Protein AF-A0A2V6C306-F1 (afdb_monomer)

Radius of gyration: 18.15 Å; Cα contacts (8 Å, |Δi|>4): 347; chains: 1; bounding box: 48×37×45 Å

Mean predicted aligned error: 6.4 Å

pLDDT: mean 87.77, std 15.14, range [34.09, 98.56]

Foldseek 3Di:
DKWWFADPDDDDDPCDDLCVVQPVCVVSVVDPRTQDDDQPPPDPALVCVVVRFVDWPPRVQWGWDQDPPQHDDDRTDIGGDDDPDPDDDDTDTHHDDPPDGPGIDIDDDDDDDPPDDDQEDDADFDKDKDQDPDALAAPALVFPHMKIWGFGAPNHDPQDPPADPPHATWIFIRTNPAPGSGGWTADPVQFIPDADPPQGRGHVVVVPD

Solvent-accessible surface area (backbone atoms only — not comparable to full-atom values): 13017 Å² total; per-residue (Å²): 72,54,38,36,29,65,71,96,69,81,94,60,61,84,85,44,64,74,65,50,79,17,72,83,54,60,70,43,67,74,40,92,64,42,81,44,65,47,65,52,69,92,54,91,45,53,88,55,48,56,79,81,29,71,40,66,46,55,57,93,37,41,41,68,37,65,57,90,82,59,42,93,49,92,70,24,17,80,44,78,63,78,79,93,66,94,68,92,81,81,73,53,77,40,73,79,70,81,75,79,70,99,38,71,45,75,49,67,77,84,82,78,62,95,82,55,79,67,87,50,87,66,86,71,64,53,74,52,68,46,77,66,89,57,87,65,57,66,32,45,71,85,71,48,86,36,34,34,43,27,45,27,41,42,37,67,76,83,78,53,91,87,65,52,80,61,25,59,70,27,33,42,29,41,38,41,79,44,84,51,47,50,56,26,38,42,37,90,88,38,43,29,40,70,76,39,98,86,60,40,41,56,29,63,75,77,75,61,119

Sequence (209 aa):
MIIFLTSSATATSADSGIAARYPGDKNIASDPAVVFADDFESYTSPSQLTSKWTSAYQLSNLRIATEQGNYYAGDKGLEMTLSISTAEVANALNKTLAPTVDTAFIRAYTKFDPGYSVSTSNHNGLRLSAKYPGPGIKPPTDGTGFFLFLLQNNIQGSGRPGEVMPGYSHLYAYWPKQRSEFGDHWYCDGYVVPYDNTIGNNGEWLAYP

Secondary structure (DSSP, 8-state):
-B--B--SS----TTSSHHHHSGGGTTGGGSTTBS----STT-SSGGGGGGTSSEE--GGGEEEE-STTS-SSSS-EEEE---S-SS-----EE---SS--S-----B-----TT----SS---SEEEEES---TT-PPPTTS-S-EEEEEEE---TTSSTT--TT--EEEEEE-TT-SSSSPEEEETTSEEEEEETTTEEE-HHHH--

Structure (mmCIF, N/CA/C/O backbone):
data_AF-A0A2V6C306-F1
#
_entry.id   AF-A0A2V6C306-F1
#
loop_
_atom_site.group_PDB
_atom_site.id
_atom_site.type_symbol
_atom_site.label_atom_id
_atom_site.label_alt_id
_atom_site.label_comp_id
_atom_site.label_asym_id
_atom_site.label_entity_id
_atom_site.label_seq_id
_atom_site.pdbx_PDB_ins_code
_atom_site.Cartn_x
_atom_site.Cartn_y
_atom_site.Cartn_z
_atom_site.occupancy
_atom_site.B_iso_or_equiv
_atom_site.auth_seq_id
_atom_site.auth_comp_id
_atom_site.auth_asym_id
_atom_site.auth_atom_id
_atom_site.pdbx_PDB_model_num
ATOM 1 N N . MET A 1 1 ? -8.613 -1.923 7.834 1.00 39.50 1 MET A N 1
ATOM 2 C CA . MET A 1 1 ? -7.511 -2.076 8.805 1.00 39.50 1 MET A CA 1
ATOM 3 C C . MET A 1 1 ? -6.176 -2.121 8.087 1.00 39.50 1 MET A C 1
ATOM 5 O O . MET A 1 1 ? -6.153 -2.699 7.020 1.00 39.50 1 MET A O 1
ATOM 9 N N . ILE A 1 2 ? -5.115 -1.505 8.619 1.00 34.09 2 ILE A N 1
ATOM 10 C CA . ILE A 1 2 ? -3.727 -1.550 8.111 1.00 34.09 2 ILE A CA 1
ATOM 11 C C . ILE A 1 2 ? -2.836 -1.996 9.287 1.00 34.09 2 ILE A C 1
ATOM 13 O O . ILE A 1 2 ? -2.910 -1.375 10.344 1.00 34.09 2 ILE A O 1
ATOM 17 N N . ILE A 1 3 ? -2.046 -3.065 9.135 1.00 36.91 3 ILE A N 1
ATOM 18 C CA . ILE A 1 3 ? -1.110 -3.591 10.163 1.00 36.91 3 ILE A CA 1
ATOM 19 C C . ILE A 1 3 ? 0.339 -3.183 9.826 1.00 36.91 3 ILE A C 1
ATOM 21 O O . ILE A 1 3 ? 0.623 -2.911 8.672 1.00 36.91 3 ILE A O 1
ATOM 25 N N . PHE A 1 4 ? 1.258 -3.138 10.794 1.00 34.75 4 PHE A N 1
ATOM 26 C CA . PHE A 1 4 ? 2.716 -3.175 10.576 1.00 34.75 4 PHE A CA 1
ATOM 27 C C . PHE A 1 4 ? 3.324 -4.200 11.572 1.00 34.75 4 PHE A C 1
ATOM 29 O O . PHE A 1 4 ? 3.077 -4.076 12.769 1.00 34.75 4 PHE A O 1
ATOM 36 N N . LEU A 1 5 ? 4.053 -5.232 11.117 1.00 44.66 5 LEU A N 1
ATOM 37 C CA . LEU A 1 5 ? 4.691 -6.266 11.982 1.00 44.66 5 LEU A CA 1
ATOM 38 C C . LEU A 1 5 ? 6.233 -6.216 11.947 1.00 44.66 5 LEU A C 1
ATOM 40 O O . LEU A 1 5 ? 6.781 -6.036 10.877 1.00 44.66 5 LEU A O 1
ATOM 44 N N . THR A 1 6 ? 6.961 -6.487 13.029 1.00 36.62 6 THR A N 1
ATOM 45 C CA . THR A 1 6 ? 8.414 -6.795 12.972 1.00 36.62 6 THR A CA 1
ATOM 46 C C . THR A 1 6 ? 8.635 -8.314 12.932 1.00 36.62 6 THR A C 1
ATOM 48 O O . THR A 1 6 ? 7.823 -9.052 13.487 1.00 36.62 6 THR A O 1
ATOM 51 N N . SER A 1 7 ? 9.701 -8.829 12.293 1.00 54.16 7 SER A N 1
ATOM 52 C CA . SER A 1 7 ? 10.031 -10.265 12.387 1.00 54.16 7 SER A CA 1
ATOM 53 C C . SER A 1 7 ? 11.496 -10.550 12.666 1.00 54.16 7 SER A C 1
ATOM 55 O O . SER A 1 7 ? 12.379 -10.028 11.994 1.00 54.16 7 SER A O 1
ATOM 57 N N . SER A 1 8 ? 11.705 -11.552 13.509 1.00 49.41 8 SER A N 1
ATOM 58 C CA . SER A 1 8 ? 12.689 -12.606 13.288 1.00 49.41 8 SER A CA 1
ATOM 59 C C . SER A 1 8 ? 11.941 -13.920 13.004 1.00 49.41 8 SER A C 1
ATOM 61 O O . SER A 1 8 ? 11.857 -14.782 13.869 1.00 49.41 8 SER A O 1
ATOM 63 N N . ALA A 1 9 ? 11.323 -14.079 11.826 1.00 42.78 9 ALA A N 1
ATOM 64 C CA . ALA A 1 9 ? 10.748 -15.368 11.419 1.00 42.78 9 ALA A CA 1
ATOM 65 C C . ALA A 1 9 ? 10.480 -15.450 9.910 1.00 42.78 9 ALA A C 1
ATOM 67 O O . ALA A 1 9 ? 9.976 -14.513 9.295 1.00 42.78 9 ALA A O 1
ATOM 68 N N . THR A 1 10 ? 10.792 -16.616 9.351 1.00 40.62 10 THR A N 1
ATOM 69 C CA . THR A 1 10 ? 10.462 -17.072 7.999 1.00 40.62 10 THR A CA 1
ATOM 70 C C . THR A 1 10 ? 8.965 -16.949 7.703 1.00 40.62 10 THR A C 1
ATOM 72 O O . THR A 1 10 ? 8.123 -17.255 8.550 1.00 40.62 10 THR A O 1
ATOM 75 N N . ALA A 1 11 ? 8.634 -16.512 6.482 1.00 40.06 11 ALA A N 1
ATOM 76 C CA . ALA A 1 11 ? 7.263 -16.416 5.993 1.00 40.06 11 ALA A CA 1
ATOM 77 C C . ALA A 1 11 ? 6.602 -17.801 6.032 1.00 40.06 11 ALA A C 1
ATOM 79 O O . ALA A 1 11 ? 6.923 -18.691 5.247 1.00 40.06 11 ALA A O 1
ATOM 80 N N . THR A 1 12 ? 5.708 -17.989 6.993 1.00 40.12 12 THR A N 1
ATOM 81 C CA . THR A 1 12 ? 4.889 -19.189 7.141 1.00 40.12 12 THR A CA 1
ATOM 82 C C . THR A 1 12 ? 3.478 -18.869 6.631 1.00 40.12 12 THR A C 1
ATOM 84 O O . THR A 1 12 ? 3.086 -17.703 6.568 1.00 40.12 12 THR A O 1
ATOM 87 N N . SER A 1 13 ? 2.759 -19.890 6.155 1.00 43.53 13 SER A N 1
ATOM 88 C CA . SER A 1 13 ? 1.424 -19.810 5.535 1.00 43.53 13 SER A CA 1
ATOM 89 C C . SER A 1 13 ? 0.420 -18.957 6.325 1.00 43.53 13 SER A C 1
ATOM 91 O O . SER A 1 13 ? 0.601 -18.731 7.517 1.00 43.53 13 SER A O 1
ATOM 93 N N . ALA A 1 14 ? -0.689 -18.549 5.696 1.00 51.62 14 ALA A N 1
ATOM 94 C CA . ALA A 1 14 ? -1.758 -17.758 6.329 1.00 51.62 14 ALA A CA 1
ATOM 95 C C . ALA A 1 14 ? -2.302 -18.335 7.665 1.00 51.62 14 ALA A C 1
ATOM 97 O O . ALA A 1 14 ? -2.879 -17.585 8.450 1.00 51.62 14 ALA A O 1
ATOM 98 N N . ASP A 1 15 ? -2.057 -19.620 7.950 1.00 53.62 15 ASP A N 1
ATOM 99 C CA . ASP A 1 15 ? -2.398 -20.322 9.200 1.00 53.62 15 ASP A CA 1
ATOM 100 C C . ASP A 1 15 ? -1.350 -20.187 10.327 1.00 53.62 15 ASP A C 1
ATOM 102 O O . ASP A 1 15 ? -1.429 -20.848 11.362 1.00 53.62 15 ASP A O 1
ATOM 106 N N . SER A 1 16 ? -0.350 -19.328 10.153 1.00 63.69 16 SER A N 1
ATOM 107 C CA . SER A 1 16 ? 0.745 -19.120 11.104 1.00 63.69 16 SER A CA 1
ATOM 108 C C . SER A 1 16 ? 1.096 -17.636 11.223 1.00 63.69 16 SER A C 1
ATOM 110 O O . SER A 1 16 ? 0.930 -16.859 10.288 1.00 63.69 16 SER A O 1
ATOM 112 N N . GLY A 1 17 ? 1.549 -17.222 12.409 1.00 78.12 17 GLY A N 1
ATOM 113 C CA . GLY A 1 17 ? 1.831 -15.819 12.732 1.00 78.12 17 GLY A CA 1
ATOM 114 C C . GLY A 1 17 ? 0.699 -15.124 13.495 1.00 78.12 17 GLY A C 1
ATOM 115 O O . GLY A 1 17 ? -0.271 -15.749 13.921 1.00 78.12 17 GLY A O 1
ATOM 116 N N . ILE A 1 18 ? 0.843 -13.813 13.711 1.00 87.56 18 ILE A N 1
ATOM 117 C CA . ILE A 1 18 ? -0.058 -13.034 14.579 1.00 87.56 18 ILE A CA 1
ATOM 118 C C . ILE A 1 18 ? -1.501 -13.103 14.081 1.00 87.56 18 ILE A C 1
ATOM 120 O O . ILE A 1 18 ? -2.391 -13.423 14.857 1.00 87.56 18 ILE A O 1
ATOM 124 N N . ALA A 1 19 ? -1.724 -12.889 12.783 1.00 86.06 19 ALA A N 1
ATOM 125 C CA . ALA A 1 19 ? -3.053 -12.893 12.173 1.00 86.06 19 ALA A CA 1
ATOM 126 C C . ALA A 1 19 ? -3.861 -14.173 12.464 1.00 86.06 19 ALA A C 1
ATOM 128 O O . ALA A 1 19 ? -5.057 -14.089 12.732 1.00 86.06 19 ALA A O 1
ATOM 129 N N . ALA A 1 20 ? -3.214 -15.343 12.477 1.00 87.81 20 ALA A N 1
ATOM 130 C CA . ALA A 1 20 ? -3.877 -16.617 12.761 1.00 87.81 20 ALA A CA 1
ATOM 131 C C . ALA A 1 20 ? -4.416 -16.702 14.204 1.00 87.81 20 ALA A C 1
ATOM 133 O O . ALA A 1 20 ? -5.407 -17.384 14.457 1.00 87.81 20 ALA A O 1
ATOM 134 N N . ARG A 1 21 ? -3.808 -15.973 15.154 1.00 90.88 21 ARG A N 1
ATOM 135 C CA . ARG A 1 21 ? -4.265 -15.893 16.556 1.00 90.88 21 ARG A CA 1
ATOM 136 C C . ARG A 1 21 ? -5.447 -14.944 16.757 1.00 90.88 21 ARG A C 1
ATOM 138 O O . ARG A 1 21 ? -6.109 -15.026 17.789 1.00 90.88 21 ARG A O 1
ATOM 145 N N . TYR A 1 22 ? -5.722 -14.071 15.787 1.00 92.38 22 TYR A N 1
ATOM 146 C CA . TYR A 1 22 ? -6.791 -13.072 15.849 1.00 92.38 22 TYR A CA 1
ATOM 147 C C . TYR A 1 22 ? -7.683 -13.161 14.600 1.00 92.38 22 TYR A C 1
ATOM 149 O O . TYR A 1 22 ? -7.570 -12.332 13.696 1.00 92.38 22 TYR A O 1
ATOM 157 N N . PRO A 1 23 ? -8.592 -14.152 14.511 1.00 88.62 23 PRO A N 1
ATOM 158 C CA . PRO A 1 23 ? -9.558 -14.233 13.419 1.00 88.62 23 PRO A CA 1
ATOM 159 C C . PRO A 1 23 ? -10.385 -12.947 13.293 1.00 88.62 23 PRO A C 1
ATOM 161 O O . PRO A 1 23 ? -10.912 -12.433 14.282 1.00 88.62 23 PRO A O 1
ATOM 164 N N . GLY A 1 24 ? -10.470 -12.406 12.073 1.00 87.56 24 GLY A N 1
ATOM 165 C CA . GLY A 1 24 ? -11.095 -11.099 11.822 1.00 87.56 24 GLY A CA 1
ATOM 166 C C . GLY A 1 24 ? -10.381 -9.929 12.509 1.00 87.56 24 GLY A C 1
ATOM 167 O O . GLY A 1 24 ? -10.971 -8.868 12.666 1.00 87.56 24 GLY A O 1
ATOM 168 N N . ASP A 1 25 ? -9.142 -10.145 12.960 1.00 91.62 25 ASP A N 1
ATOM 169 C CA . ASP A 1 25 ? -8.277 -9.188 13.650 1.00 91.62 25 ASP A CA 1
ATOM 170 C C . ASP A 1 25 ? -8.865 -8.624 14.957 1.00 91.62 25 ASP A C 1
ATOM 172 O O . ASP A 1 25 ? -8.410 -7.614 15.500 1.00 91.62 25 ASP A O 1
ATOM 176 N N . LYS A 1 26 ? -9.851 -9.325 15.527 1.00 91.31 26 LYS A N 1
ATOM 177 C CA . LYS A 1 26 ? -10.475 -8.963 16.799 1.00 91.31 26 LYS A CA 1
ATOM 178 C C . LYS A 1 26 ? -9.428 -8.918 17.909 1.00 91.31 26 LYS A C 1
ATOM 180 O O . LYS A 1 26 ? 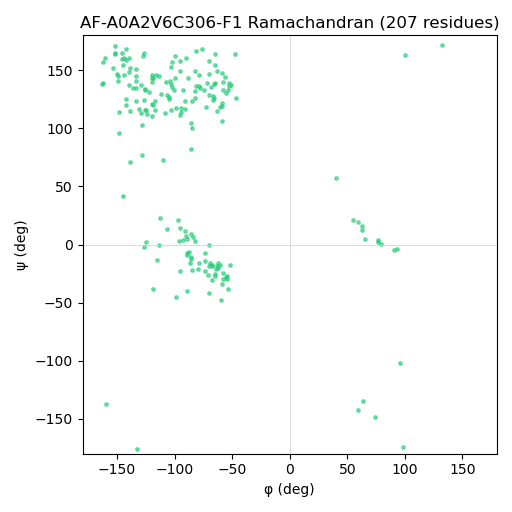-8.803 -9.929 18.200 1.00 91.31 26 LYS A O 1
ATOM 185 N N . ASN A 1 27 ? -9.286 -7.769 18.571 1.00 92.81 27 ASN A N 1
ATOM 186 C CA . ASN A 1 27 ? -8.306 -7.507 19.636 1.00 92.81 27 ASN A CA 1
ATOM 187 C C . ASN A 1 27 ? -6.827 -7.594 19.210 1.00 92.81 27 ASN A C 1
ATOM 189 O O . ASN A 1 27 ? -5.961 -7.569 20.086 1.00 92.81 27 ASN A O 1
ATOM 193 N N . ILE A 1 28 ? -6.510 -7.634 17.909 1.00 94.69 28 ILE A N 1
ATOM 194 C CA . ILE A 1 28 ? -5.118 -7.735 17.432 1.00 94.69 28 ILE A CA 1
ATOM 195 C C . ILE A 1 28 ? -4.239 -6.585 17.946 1.00 94.69 28 ILE A C 1
ATOM 197 O O . ILE A 1 28 ? -3.058 -6.776 18.197 1.00 94.69 28 ILE A O 1
ATOM 201 N N . ALA A 1 29 ? -4.828 -5.407 18.184 1.00 94.94 29 ALA A N 1
ATOM 202 C CA . ALA A 1 29 ? -4.139 -4.226 18.708 1.00 94.94 29 ALA A CA 1
ATOM 203 C C . ALA A 1 29 ? -3.511 -4.431 20.101 1.00 94.94 29 ALA A C 1
ATOM 205 O O . ALA A 1 29 ? -2.673 -3.636 20.513 1.00 94.94 29 ALA A O 1
ATOM 206 N N . SER A 1 30 ? -3.941 -5.462 20.837 1.00 95.06 30 SER A N 1
ATOM 207 C CA . SER A 1 30 ? -3.384 -5.828 22.144 1.00 95.06 30 SER A CA 1
ATOM 208 C C . SER A 1 30 ? -2.159 -6.742 22.057 1.00 95.06 30 SER A C 1
ATOM 210 O O . SER A 1 30 ? -1.498 -6.961 23.071 1.00 95.06 30 SER A O 1
ATOM 212 N N . ASP A 1 31 ? -1.852 -7.284 20.875 1.00 96.12 31 ASP A N 1
ATOM 213 C CA . ASP A 1 31 ? -0.668 -8.114 20.687 1.00 96.12 31 ASP A CA 1
ATOM 214 C C . ASP A 1 31 ? 0.603 -7.250 20.773 1.00 96.12 31 ASP A C 1
ATOM 216 O O . ASP A 1 31 ? 0.705 -6.243 20.068 1.00 96.12 31 ASP A O 1
ATOM 220 N N . PRO A 1 32 ? 1.601 -7.625 21.592 1.00 93.75 32 PRO A N 1
ATOM 221 C CA . PRO A 1 32 ? 2.811 -6.824 21.776 1.00 93.75 32 PRO A CA 1
ATOM 222 C C . PRO A 1 32 ? 3.659 -6.649 20.506 1.00 93.75 32 PRO A C 1
ATOM 224 O O . PRO A 1 32 ? 4.494 -5.749 20.464 1.00 93.75 32 PRO A O 1
ATOM 227 N N . ALA A 1 33 ? 3.481 -7.485 19.480 1.00 92.69 33 ALA A N 1
ATOM 228 C CA . ALA A 1 33 ? 4.186 -7.355 18.206 1.00 92.69 33 ALA A CA 1
ATOM 229 C C . ALA A 1 33 ? 3.409 -6.535 17.153 1.00 92.69 33 ALA A C 1
ATOM 231 O O . ALA A 1 33 ? 3.879 -6.368 16.025 1.00 92.69 33 ALA A O 1
ATOM 232 N N . VAL A 1 34 ? 2.247 -5.981 17.513 1.00 94.75 34 VAL A N 1
ATOM 233 C CA . VAL A 1 34 ? 1.470 -5.069 16.666 1.00 94.75 34 VAL A CA 1
ATOM 234 C C . VAL A 1 34 ? 1.813 -3.630 17.027 1.00 94.75 34 VAL A C 1
ATOM 236 O O . VAL A 1 34 ? 1.460 -3.128 18.088 1.00 94.75 34 VAL A O 1
ATOM 239 N N . VAL A 1 35 ? 2.490 -2.935 16.112 1.00 94.94 35 VAL A N 1
ATOM 240 C CA . VAL A 1 35 ? 2.913 -1.535 16.330 1.00 94.94 35 VAL A CA 1
ATOM 241 C C . VAL A 1 35 ? 1.835 -0.517 15.944 1.00 94.94 35 VAL A C 1
ATOM 243 O O . VAL A 1 35 ? 1.911 0.653 16.316 1.00 94.94 35 VAL A O 1
ATOM 246 N N . PHE A 1 36 ? 0.831 -0.950 15.179 1.00 96.19 36 PHE A N 1
ATOM 247 C CA . PHE A 1 36 ? -0.322 -0.148 14.788 1.00 96.19 36 PHE A CA 1
ATOM 248 C C . PHE A 1 36 ? -1.45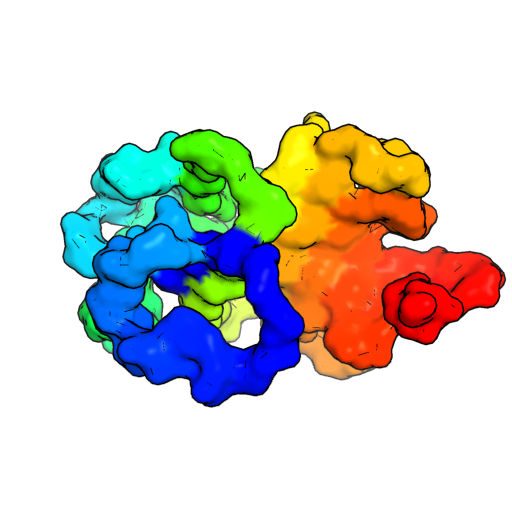8 -1.046 14.285 1.00 96.19 36 PHE A C 1
ATOM 250 O O . PHE A 1 36 ? -1.220 -1.973 13.510 1.00 96.19 36 PHE A O 1
ATOM 257 N N . ALA A 1 37 ? -2.689 -0.733 14.690 1.00 96.44 37 ALA A N 1
ATOM 258 C CA . ALA A 1 37 ? -3.906 -1.328 14.158 1.00 96.44 37 ALA A CA 1
ATOM 259 C C . ALA A 1 37 ? -5.054 -0.315 14.221 1.00 96.44 37 ALA A C 1
ATOM 261 O O . ALA A 1 37 ? -5.159 0.474 15.166 1.00 96.44 37 ALA A O 1
ATOM 262 N N . ASP A 1 38 ? -5.928 -0.360 13.219 1.00 97.38 38 ASP A N 1
ATOM 263 C CA . ASP A 1 38 ? -7.131 0.461 13.187 1.00 97.38 38 ASP A CA 1
ATOM 264 C C . ASP A 1 38 ? -8.277 -0.252 12.467 1.00 97.38 38 ASP A C 1
ATOM 266 O O . ASP A 1 38 ? -8.207 -0.521 11.266 1.00 97.38 38 ASP A O 1
ATOM 270 N N . ASP A 1 39 ? -9.317 -0.581 13.221 1.00 96.19 39 ASP A N 1
ATOM 271 C CA . ASP A 1 39 ? -10.571 -1.171 12.752 1.00 96.19 39 ASP A CA 1
ATOM 272 C C . ASP A 1 39 ? -11.596 -0.106 12.328 1.00 96.19 39 ASP A C 1
ATOM 274 O O . ASP A 1 39 ? -12.618 -0.447 11.751 1.00 96.19 39 ASP A O 1
ATOM 278 N N . PHE A 1 40 ? -11.295 1.179 12.555 1.00 97.62 40 PHE A N 1
ATOM 279 C CA . PHE A 1 40 ? -12.165 2.335 12.322 1.00 97.62 40 PHE A CA 1
ATOM 280 C C . PHE A 1 40 ? -13.427 2.407 13.201 1.00 97.62 40 PHE A C 1
ATOM 282 O O . PHE A 1 40 ? -14.207 3.356 13.080 1.00 97.62 40 PHE A O 1
ATOM 289 N N . GLU A 1 41 ? -13.599 1.489 14.154 1.00 97.31 41 GLU A N 1
ATOM 290 C CA . GLU A 1 41 ? -14.813 1.379 14.973 1.00 97.31 41 GLU A CA 1
ATOM 291 C C . GLU A 1 41 ? -15.000 2.570 15.921 1.00 97.31 41 GLU A C 1
ATOM 293 O O . GLU A 1 41 ? -16.121 3.001 16.208 1.00 97.31 41 GLU A O 1
ATOM 298 N N . SER A 1 42 ? -13.894 3.173 16.364 1.00 96.81 42 SER A N 1
ATOM 299 C CA . SER A 1 42 ? -13.903 4.312 17.288 1.00 96.81 42 SER A CA 1
ATOM 300 C C . SER A 1 42 ? -14.344 5.637 16.658 1.00 96.81 42 SER A C 1
ATOM 302 O O . SER A 1 42 ? -14.489 6.623 17.380 1.00 96.81 42 SER A O 1
ATOM 304 N N . TYR A 1 43 ? -14.531 5.695 15.337 1.00 98.25 43 TYR A N 1
ATOM 305 C CA . TYR A 1 43 ? -14.813 6.945 14.634 1.00 98.25 43 TYR A CA 1
ATOM 306 C C . TYR A 1 43 ? -16.295 7.131 14.323 1.00 98.25 43 TYR A C 1
ATOM 308 O O . TYR A 1 43 ? -17.021 6.196 13.985 1.00 98.25 43 TYR A O 1
ATOM 316 N N . THR A 1 44 ? -16.738 8.379 14.409 1.00 97.44 44 THR A N 1
ATOM 317 C CA . THR A 1 44 ? -18.022 8.869 13.896 1.00 97.44 44 THR A CA 1
ATOM 318 C C . THR A 1 44 ? -17.836 9.886 12.770 1.00 97.44 44 THR A C 1
ATOM 320 O O . THR A 1 44 ? -18.791 10.193 12.065 1.00 97.44 44 THR A O 1
ATOM 323 N N . SER A 1 45 ? -16.616 10.402 12.574 1.00 97.81 45 SER A N 1
ATOM 324 C CA . SER A 1 45 ? -16.267 11.362 11.521 1.00 97.81 45 SER A CA 1
ATOM 325 C C . SER A 1 45 ? -14.800 11.205 11.088 1.00 97.81 45 SER A C 1
ATOM 327 O O . SER A 1 45 ? -13.947 10.958 11.946 1.00 97.81 45 SER A O 1
ATOM 329 N N . PRO A 1 46 ? -14.458 11.436 9.803 1.00 98.06 46 PRO A N 1
ATOM 330 C CA . PRO A 1 46 ? -13.071 11.468 9.326 1.00 98.06 46 PRO A CA 1
ATOM 331 C C . PRO A 1 46 ? -12.157 12.443 10.072 1.00 98.06 46 PRO A C 1
ATOM 333 O O . PRO A 1 46 ? -10.955 12.208 10.171 1.00 98.06 46 PRO A O 1
ATOM 336 N N . SER A 1 47 ? -12.701 13.521 10.644 1.00 98.00 47 SER A N 1
ATOM 337 C CA . SER A 1 47 ? -11.909 14.487 11.420 1.00 98.00 47 SER A CA 1
ATOM 338 C C . SER A 1 47 ? -11.254 13.884 12.670 1.00 98.00 47 SER A C 1
ATOM 340 O O . SER A 1 47 ? -10.336 14.482 13.222 1.00 98.00 47 SER A O 1
ATOM 342 N N . GLN A 1 48 ? -11.694 12.702 13.112 1.00 98.56 48 GLN A N 1
ATOM 343 C CA . GLN A 1 48 ? -11.140 11.991 14.266 1.00 98.56 48 GLN A CA 1
ATOM 344 C C . GLN A 1 48 ? -9.984 11.047 13.903 1.00 98.56 48 GLN A C 1
ATOM 346 O O . GLN A 1 48 ? -9.326 10.527 14.806 1.00 98.56 48 GLN A O 1
ATOM 351 N N . LEU A 1 49 ? -9.710 10.813 12.613 1.00 98.50 49 LEU A N 1
ATOM 352 C CA . LEU A 1 49 ? -8.697 9.848 12.161 1.00 98.50 49 LEU A CA 1
ATOM 353 C C . LEU A 1 49 ? -7.298 10.176 12.700 1.00 98.50 49 LEU A C 1
ATOM 355 O O . LEU A 1 49 ? -6.541 9.274 13.062 1.00 98.50 49 LEU A O 1
ATOM 359 N N . THR A 1 50 ? -6.977 11.461 12.856 1.00 98.19 50 THR A N 1
ATOM 360 C CA . THR A 1 50 ? -5.688 11.931 13.393 1.00 98.19 50 THR A CA 1
ATOM 361 C C . THR A 1 50 ? -5.485 11.652 14.887 1.00 98.19 50 THR A C 1
ATOM 363 O O . THR A 1 50 ? -4.424 11.944 15.429 1.00 98.19 50 THR A O 1
ATOM 366 N N . SER A 1 51 ? -6.459 11.037 15.566 1.00 97.44 51 SER A N 1
ATOM 367 C CA . SER A 1 51 ? -6.253 10.475 16.910 1.00 97.44 51 SER A CA 1
ATOM 368 C C . SER A 1 51 ? -5.370 9.219 16.911 1.00 97.44 51 SER A C 1
ATOM 370 O O . SER A 1 51 ? -4.713 8.946 17.913 1.00 97.44 51 SER A O 1
ATOM 372 N N . LYS A 1 52 ? -5.328 8.459 15.804 1.00 97.12 52 LYS A N 1
ATOM 373 C CA . LYS A 1 52 ? -4.443 7.287 15.638 1.00 97.12 52 LYS A CA 1
ATOM 374 C C . LYS A 1 52 ? -3.464 7.452 14.477 1.00 97.12 52 LYS A C 1
ATOM 376 O O . LYS A 1 52 ? -2.313 7.012 14.580 1.00 97.12 52 LYS A O 1
ATOM 381 N N . TRP A 1 53 ? -3.905 8.059 13.379 1.00 98.50 53 TRP A N 1
ATOM 382 C CA . TRP A 1 53 ? -3.095 8.325 12.192 1.00 98.50 53 TRP A CA 1
ATOM 383 C C . TRP A 1 53 ? -2.266 9.595 12.366 1.00 98.50 53 TRP A C 1
ATOM 385 O O . TRP A 1 53 ? -2.685 10.529 13.039 1.00 98.50 53 TRP A O 1
ATOM 395 N N . THR A 1 54 ? -1.090 9.647 11.745 1.00 98.25 54 THR A N 1
ATOM 396 C CA . THR A 1 54 ? -0.257 10.859 11.755 1.00 98.25 54 THR A CA 1
ATOM 397 C C . THR A 1 54 ? -0.897 11.959 10.913 1.00 98.25 54 THR A C 1
ATOM 399 O O . THR A 1 54 ? -0.931 13.110 11.337 1.00 98.25 54 THR A O 1
ATOM 402 N N . SER A 1 55 ? -1.447 11.592 9.753 1.00 98.00 55 SER A N 1
ATOM 403 C CA . SER A 1 55 ? -2.141 12.517 8.856 1.00 98.00 55 SER A CA 1
ATOM 404 C C . SER A 1 55 ? -3.333 11.840 8.186 1.00 98.00 55 SER A C 1
ATOM 406 O O . SER A 1 55 ? -3.263 10.664 7.822 1.00 98.00 55 SER A O 1
ATOM 408 N N . ALA A 1 56 ? -4.389 12.618 7.960 1.00 97.88 56 ALA A N 1
ATOM 409 C CA . ALA A 1 56 ? -5.516 12.270 7.103 1.00 97.88 56 ALA A CA 1
ATOM 410 C C . ALA A 1 56 ? -5.677 13.375 6.054 1.00 97.88 56 ALA A C 1
ATOM 412 O O . ALA A 1 56 ? -5.905 14.535 6.403 1.00 97.88 56 ALA A O 1
ATOM 413 N N . TYR A 1 57 ? -5.482 13.034 4.782 1.00 96.31 57 TYR A N 1
ATOM 414 C CA . TYR A 1 57 ? -5.548 13.996 3.683 1.00 96.31 57 TYR A CA 1
ATOM 415 C C . TYR A 1 57 ? -6.974 14.091 3.131 1.00 96.31 57 TYR A C 1
ATOM 417 O O . TYR A 1 57 ? -7.791 13.216 3.386 1.00 96.31 57 TYR A O 1
ATOM 425 N N . GLN A 1 58 ? -7.275 15.187 2.421 1.00 95.50 58 GLN A N 1
ATOM 426 C CA . GLN A 1 58 ? -8.550 15.416 1.724 1.00 95.50 58 GLN A CA 1
ATOM 427 C C . GLN A 1 58 ? -9.784 14.946 2.519 1.00 95.50 58 GLN A C 1
ATOM 429 O O . GLN A 1 58 ? -10.546 14.110 2.044 1.00 95.50 58 GLN A O 1
ATOM 434 N N . LEU A 1 59 ? -9.985 15.460 3.742 1.00 96.31 59 LEU A N 1
ATOM 435 C CA . LEU A 1 59 ? -11.053 14.991 4.644 1.00 96.31 59 LEU A CA 1
ATOM 436 C C . LEU A 1 59 ? -12.455 15.020 4.011 1.00 96.31 59 LEU A C 1
ATOM 438 O O . LEU A 1 59 ? -13.285 14.187 4.357 1.00 96.31 59 LEU A O 1
ATOM 442 N N . SER A 1 60 ? -12.712 15.942 3.076 1.00 95.62 60 SER A N 1
ATOM 443 C CA . SER A 1 60 ? -13.965 16.015 2.306 1.00 95.62 60 SER A CA 1
ATOM 444 C C . SER A 1 60 ? -14.227 14.785 1.433 1.00 95.62 60 SER A C 1
ATOM 446 O O . SER A 1 60 ? -15.360 14.547 1.032 1.00 95.62 60 SER A O 1
ATOM 448 N N . ASN A 1 61 ? -13.178 14.024 1.135 1.00 96.25 61 ASN A N 1
ATOM 449 C CA . ASN A 1 61 ? -13.183 12.838 0.291 1.00 96.25 61 ASN A CA 1
ATOM 450 C C . ASN A 1 61 ? -13.045 11.553 1.125 1.00 96.25 61 ASN A C 1
ATOM 452 O O . ASN A 1 61 ? -12.727 10.494 0.584 1.00 96.25 61 ASN A O 1
ATOM 456 N N . LEU A 1 62 ? -13.220 11.654 2.444 1.00 97.62 62 LEU A N 1
ATOM 457 C CA . LEU A 1 62 ? -13.244 10.530 3.368 1.00 97.62 62 LEU A CA 1
ATOM 458 C C . LEU A 1 62 ? -14.627 10.434 4.002 1.00 97.62 62 LEU A C 1
ATOM 460 O O . LEU A 1 62 ? -15.248 11.448 4.318 1.00 97.62 62 LEU A O 1
ATOM 464 N N . ARG A 1 63 ? -15.078 9.212 4.276 1.00 98.06 63 ARG A N 1
ATOM 465 C CA . ARG A 1 63 ? -16.194 8.971 5.197 1.00 98.06 63 ARG A CA 1
ATOM 466 C C . ARG A 1 63 ? -15.981 7.689 5.989 1.00 98.06 63 ARG A C 1
ATOM 468 O O . ARG A 1 63 ? -15.290 6.776 5.541 1.00 98.06 63 ARG A O 1
ATOM 475 N N . ILE A 1 64 ? -16.597 7.630 7.165 1.00 98.56 64 ILE A N 1
ATOM 476 C CA . ILE A 1 64 ? -16.728 6.386 7.923 1.00 98.56 64 ILE A CA 1
ATOM 477 C C . ILE A 1 64 ? -17.974 5.680 7.388 1.00 98.56 64 ILE A C 1
ATOM 479 O O . ILE A 1 64 ? -19.091 6.134 7.627 1.00 98.56 64 ILE A O 1
ATOM 483 N N . ALA A 1 65 ? -17.771 4.634 6.594 1.00 98.25 65 ALA A N 1
ATOM 484 C CA . ALA A 1 65 ? -18.841 3.836 6.015 1.00 98.25 65 ALA A CA 1
ATOM 485 C C . ALA A 1 65 ? -19.404 2.878 7.067 1.00 98.25 65 ALA A C 1
ATOM 487 O O . ALA A 1 65 ? -18.640 2.229 7.779 1.00 98.25 65 ALA A O 1
ATOM 488 N N . THR A 1 66 ? -20.731 2.786 7.143 1.00 98.06 66 THR A N 1
ATOM 489 C CA . THR A 1 66 ? -21.456 1.896 8.070 1.00 98.06 66 THR A CA 1
ATOM 490 C C . THR A 1 66 ? -22.429 0.973 7.337 1.00 98.06 66 THR A C 1
ATOM 492 O O . THR A 1 66 ? -23.182 0.232 7.962 1.00 98.06 66 THR A O 1
ATOM 495 N N . GLU A 1 67 ? -22.471 1.034 6.004 1.00 97.38 67 GLU A N 1
ATOM 496 C CA . GLU A 1 67 ? -23.340 0.183 5.200 1.00 97.38 67 GLU A CA 1
ATOM 497 C C . GLU A 1 67 ? -22.738 -1.216 5.047 1.00 97.38 67 GLU A C 1
ATOM 499 O O . GLU A 1 67 ? -21.546 -1.376 4.761 1.00 97.38 67 GLU A O 1
ATOM 504 N N . GLN A 1 68 ? -23.580 -2.241 5.198 1.00 94.88 68 GLN A N 1
ATOM 505 C CA . GLN A 1 68 ? -23.169 -3.633 5.044 1.00 94.88 68 GLN A CA 1
ATOM 506 C C . GLN A 1 68 ? -22.473 -3.856 3.693 1.00 94.88 68 GLN A C 1
ATOM 508 O O . GLN A 1 68 ? -22.957 -3.441 2.641 1.00 94.88 68 GLN A O 1
ATOM 513 N N . GLY A 1 69 ? -21.333 -4.547 3.725 1.00 93.81 69 GLY A N 1
ATOM 514 C CA . GLY A 1 69 ? -20.529 -4.838 2.537 1.00 93.81 69 GLY A CA 1
ATOM 515 C C . GLY A 1 69 ? -19.460 -3.789 2.215 1.00 93.81 69 GLY A C 1
ATOM 516 O O . GLY A 1 69 ? -18.661 -4.038 1.308 1.00 93.81 69 GLY A O 1
ATOM 517 N N . ASN A 1 70 ? -19.400 -2.674 2.952 1.00 95.81 70 ASN A N 1
ATOM 518 C CA . ASN A 1 70 ? -18.313 -1.684 2.876 1.00 95.81 70 ASN A CA 1
ATOM 519 C C . ASN A 1 70 ? -17.230 -1.880 3.951 1.00 95.81 70 ASN A C 1
ATOM 521 O O . ASN A 1 70 ? -16.266 -1.121 4.024 1.00 95.81 70 ASN A O 1
ATOM 525 N N . TYR A 1 71 ? -17.360 -2.930 4.758 1.00 95.06 71 TYR A N 1
ATOM 526 C CA . TYR A 1 71 ? -16.399 -3.346 5.771 1.00 95.06 71 TYR A CA 1
ATOM 527 C C . TYR A 1 71 ? -16.258 -4.873 5.761 1.00 95.06 71 TYR A C 1
ATOM 529 O O . TYR A 1 71 ? -17.172 -5.592 5.356 1.00 95.06 71 TYR A O 1
ATOM 537 N N . TYR A 1 72 ? -15.081 -5.365 6.156 1.00 92.69 72 TYR A N 1
ATOM 538 C CA . TYR A 1 72 ? -14.769 -6.801 6.189 1.00 92.69 72 TYR A CA 1
ATOM 539 C C . TYR A 1 72 ? -15.144 -7.454 7.528 1.00 92.69 72 TYR A C 1
ATOM 541 O O . TYR A 1 72 ? -15.648 -8.573 7.559 1.00 92.69 72 TYR A O 1
ATOM 549 N N . ALA A 1 73 ? -14.889 -6.752 8.630 1.00 91.44 73 ALA A N 1
ATOM 550 C CA . ALA A 1 73 ? -15.183 -7.163 9.998 1.00 91.44 73 ALA A CA 1
ATOM 551 C C . ALA A 1 73 ? -15.611 -5.927 10.801 1.00 91.44 73 ALA A C 1
ATOM 553 O O . ALA A 1 73 ? -15.299 -4.812 10.386 1.00 91.44 73 ALA A O 1
ATOM 554 N N . GLY A 1 74 ? -16.296 -6.136 11.928 1.00 93.44 74 GLY A N 1
ATOM 555 C CA . GLY A 1 74 ? -16.903 -5.041 12.688 1.00 93.44 74 GLY A CA 1
ATOM 556 C C . GLY A 1 74 ? -18.158 -4.503 12.002 1.00 93.44 74 GLY A C 1
ATOM 557 O O . GLY A 1 74 ? -18.852 -5.268 11.334 1.00 93.44 74 GLY A O 1
ATOM 558 N N . ASP A 1 75 ? -18.415 -3.208 12.170 1.00 96.44 75 ASP A N 1
ATOM 559 C CA . ASP A 1 75 ? -19.566 -2.479 11.627 1.00 96.44 75 ASP A CA 1
ATOM 560 C C . ASP A 1 75 ? -19.151 -1.224 10.834 1.00 96.44 75 ASP A C 1
ATOM 562 O O . ASP A 1 75 ? -20.011 -0.513 10.301 1.00 96.44 75 ASP A O 1
ATOM 566 N N . LYS A 1 76 ? -17.845 -0.918 10.758 1.00 97.94 76 LYS A N 1
ATOM 567 C CA . LYS A 1 76 ? -17.328 0.286 10.099 1.00 97.94 76 LYS A CA 1
ATOM 568 C C . LYS A 1 76 ? -16.153 0.019 9.169 1.00 97.94 76 LYS A C 1
ATOM 570 O O . LYS A 1 76 ? -15.333 -0.875 9.353 1.00 97.94 76 LYS A O 1
ATOM 575 N N . GLY A 1 77 ? -16.048 0.868 8.154 1.00 97.62 77 GLY A N 1
ATOM 576 C CA . GLY A 1 77 ? -14.914 0.932 7.243 1.00 97.62 77 GLY A CA 1
ATOM 577 C C . GLY A 1 77 ? -14.552 2.376 6.922 1.00 97.62 77 GLY A C 1
ATOM 578 O O . GLY A 1 77 ? -15.359 3.290 7.087 1.00 97.62 77 GLY A O 1
ATOM 579 N N . LEU A 1 78 ? -13.330 2.594 6.448 1.00 98.00 78 LEU A N 1
ATOM 580 C CA . LEU A 1 78 ? -12.961 3.863 5.836 1.00 98.00 78 LEU A CA 1
ATOM 581 C C . LEU A 1 78 ? -13.219 3.782 4.337 1.00 98.00 78 LEU A C 1
ATOM 583 O O . LEU A 1 78 ? -12.635 2.939 3.657 1.00 98.00 78 LEU A O 1
ATOM 587 N N . GLU A 1 79 ? -14.030 4.697 3.826 1.00 97.62 79 GLU A N 1
ATOM 588 C CA . GLU A 1 79 ? -14.192 4.898 2.392 1.00 97.62 79 GLU A CA 1
ATOM 589 C C . GLU A 1 79 ? -13.397 6.130 1.953 1.00 97.62 79 GLU A C 1
ATOM 591 O O . GLU A 1 79 ? -13.414 7.172 2.618 1.00 97.62 79 GLU A O 1
ATOM 596 N N . MET A 1 80 ? -12.688 5.990 0.832 1.00 96.69 80 MET A N 1
ATOM 597 C CA . MET A 1 80 ? -11.971 7.072 0.167 1.00 96.69 80 MET A CA 1
ATOM 598 C C . MET A 1 80 ? -12.575 7.290 -1.216 1.00 96.69 80 MET A C 1
ATOM 600 O O . MET A 1 80 ? -12.588 6.372 -2.035 1.00 96.69 80 MET A O 1
ATOM 604 N N . THR A 1 81 ? -13.012 8.514 -1.492 1.00 93.69 81 THR A N 1
ATOM 605 C CA . THR A 1 81 ? -13.601 8.883 -2.781 1.00 93.69 81 THR A CA 1
ATOM 606 C C . THR A 1 81 ? -12.600 9.669 -3.614 1.00 93.69 81 THR A C 1
ATOM 608 O O . THR A 1 81 ? -11.910 10.562 -3.123 1.00 93.69 81 THR A O 1
ATOM 611 N N . LEU A 1 82 ? -12.545 9.367 -4.906 1.00 88.44 82 LEU A N 1
ATOM 612 C CA . LEU A 1 82 ? -11.880 10.200 -5.899 1.00 88.44 82 LEU A CA 1
ATOM 613 C C . LEU A 1 82 ? -12.935 10.640 -6.908 1.00 88.44 82 LEU A C 1
ATOM 615 O O . LEU A 1 82 ? -13.590 9.806 -7.529 1.00 88.44 82 LEU A O 1
ATOM 619 N N . SER A 1 83 ? -13.129 11.950 -7.043 1.00 88.19 83 SER A N 1
ATOM 620 C CA . SER A 1 83 ? -14.058 12.493 -8.032 1.00 88.19 83 SER A CA 1
ATOM 621 C C . SER A 1 83 ? -13.566 12.186 -9.443 1.00 88.19 83 SER A C 1
ATOM 623 O O . SER A 1 83 ? -12.382 12.351 -9.736 1.00 88.19 83 SER A O 1
ATOM 625 N N . ILE A 1 84 ? -14.484 11.810 -10.334 1.00 89.06 84 ILE A N 1
ATOM 626 C CA . ILE A 1 84 ? -14.184 11.672 -11.762 1.00 89.06 84 ILE A CA 1
ATOM 627 C C . ILE A 1 84 ? -13.791 13.051 -12.296 1.00 89.06 84 ILE A C 1
ATOM 629 O O . ILE A 1 84 ? -14.591 13.987 -12.282 1.00 89.06 84 ILE A O 1
ATOM 633 N N . SER A 1 85 ? -12.539 13.185 -12.722 1.00 88.12 85 SER A N 1
ATOM 634 C CA . SER A 1 85 ? -11.950 14.449 -13.152 1.00 88.12 85 SER A CA 1
ATOM 635 C C . SER A 1 85 ? -10.710 14.197 -14.006 1.00 88.12 85 SER A C 1
ATOM 637 O O . SER A 1 85 ? -10.106 13.129 -13.944 1.00 88.12 85 SER A O 1
ATOM 639 N N . THR A 1 86 ? -10.308 15.203 -14.780 1.00 86.06 86 THR A N 1
ATOM 640 C CA . THR A 1 86 ? -8.995 15.255 -15.440 1.00 86.06 86 THR A CA 1
ATOM 641 C C . THR A 1 86 ? -7.929 15.921 -14.567 1.00 86.06 86 THR A C 1
ATOM 643 O O . THR A 1 86 ? -6.764 15.957 -14.948 1.00 86.06 86 THR A O 1
ATOM 646 N N . ALA A 1 87 ? -8.319 16.496 -13.426 1.00 88.44 87 ALA A N 1
ATOM 647 C CA . ALA A 1 87 ? -7.389 17.038 -12.446 1.00 88.44 87 ALA A CA 1
ATOM 648 C C . ALA A 1 87 ? -6.867 15.912 -11.549 1.00 88.44 87 ALA A C 1
ATOM 650 O O . ALA A 1 87 ? -7.652 15.126 -11.017 1.00 88.44 87 ALA A O 1
ATOM 651 N N . GLU A 1 88 ? -5.551 15.864 -11.359 1.00 85.75 88 GLU A N 1
ATOM 652 C CA . GLU A 1 88 ? -4.934 14.908 -10.448 1.00 85.75 88 GLU A CA 1
ATOM 653 C C . GLU A 1 88 ? -5.347 15.210 -9.003 1.00 85.75 88 GLU A C 1
ATOM 655 O O . GLU A 1 88 ? -5.198 16.330 -8.508 1.00 85.75 88 GLU A O 1
ATOM 660 N N . VAL A 1 89 ? -5.876 14.195 -8.322 1.00 87.94 89 VAL A N 1
ATOM 661 C CA . VAL A 1 89 ? -6.243 14.256 -6.908 1.00 87.94 89 VAL A CA 1
ATOM 662 C C . VAL A 1 89 ? -5.702 13.010 -6.226 1.00 87.94 89 VAL A C 1
ATOM 664 O O . VAL A 1 89 ? -5.876 11.896 -6.715 1.00 87.94 89 VAL A O 1
ATOM 667 N N . ALA A 1 90 ? -5.084 13.200 -5.063 1.00 89.69 90 ALA A N 1
ATOM 668 C CA . ALA A 1 90 ? -4.637 12.119 -4.199 1.00 89.69 90 ALA A CA 1
ATOM 669 C C . ALA A 1 90 ? -5.344 12.203 -2.846 1.00 89.69 90 ALA A C 1
ATOM 671 O O . ALA A 1 90 ? -5.560 13.291 -2.309 1.00 89.69 90 ALA A O 1
ATOM 672 N N . ASN A 1 91 ? -5.661 11.043 -2.278 1.00 94.69 91 ASN A N 1
ATOM 673 C CA . ASN A 1 91 ? -6.151 10.909 -0.916 1.00 94.69 91 ASN A CA 1
ATOM 674 C C . ASN A 1 91 ? -5.390 9.777 -0.216 1.00 94.69 91 ASN A C 1
ATOM 676 O O . ASN A 1 91 ? -4.997 8.807 -0.862 1.00 94.69 91 ASN A O 1
ATOM 680 N N . ALA A 1 92 ? -5.135 9.919 1.081 1.00 95.56 92 ALA A N 1
ATOM 681 C CA . ALA A 1 92 ? -4.395 8.934 1.854 1.00 95.56 92 ALA A CA 1
ATOM 682 C C . ALA A 1 92 ? -4.611 9.119 3.357 1.00 95.56 92 ALA A C 1
ATOM 684 O O . ALA A 1 92 ? -4.854 10.227 3.843 1.00 95.56 92 ALA A O 1
ATOM 685 N N . LEU A 1 93 ? -4.383 8.034 4.098 1.00 97.75 93 LEU A N 1
ATOM 686 C CA . LEU A 1 93 ? -3.975 8.105 5.496 1.00 97.75 93 LEU A CA 1
ATOM 687 C C . LEU A 1 93 ? -2.489 7.786 5.604 1.00 97.75 93 LEU A C 1
ATOM 689 O O . LEU A 1 93 ? -1.979 6.907 4.909 1.00 97.75 93 LEU A O 1
ATOM 693 N N . ASN A 1 94 ? -1.793 8.503 6.481 1.00 97.12 94 ASN A N 1
ATOM 694 C CA . ASN A 1 94 ? -0.378 8.286 6.742 1.00 97.12 94 ASN A CA 1
ATOM 695 C C . ASN A 1 94 ? -0.157 7.979 8.222 1.00 97.12 94 ASN A C 1
ATOM 697 O O . ASN A 1 94 ? -0.647 8.698 9.098 1.00 97.12 94 ASN A O 1
ATOM 701 N N . LYS A 1 95 ? 0.596 6.910 8.488 1.00 97.69 95 LYS A N 1
ATOM 702 C CA . LYS A 1 95 ? 1.142 6.603 9.804 1.00 97.69 95 LYS A CA 1
ATOM 703 C C . LYS A 1 95 ? 2.665 6.639 9.731 1.00 97.69 95 LYS A C 1
ATOM 705 O O . LYS A 1 95 ? 3.275 5.788 9.087 1.00 97.69 95 LYS A O 1
ATOM 710 N N . THR A 1 96 ? 3.268 7.579 10.449 1.00 96.94 96 THR A N 1
ATOM 711 C CA . THR A 1 96 ? 4.707 7.581 10.713 1.00 96.94 96 THR A CA 1
ATOM 712 C C . THR A 1 96 ? 4.977 6.708 11.932 1.00 96.94 96 THR A C 1
ATOM 714 O O . THR A 1 96 ? 4.418 6.943 13.006 1.00 96.94 96 THR A O 1
ATOM 717 N N . LEU A 1 97 ? 5.831 5.699 11.772 1.00 95.88 97 LEU A N 1
ATOM 718 C CA . LEU A 1 97 ? 6.296 4.868 12.880 1.00 95.88 97 LEU A CA 1
ATOM 719 C C . LEU A 1 97 ? 7.455 5.570 13.597 1.00 95.88 97 LEU A C 1
ATOM 721 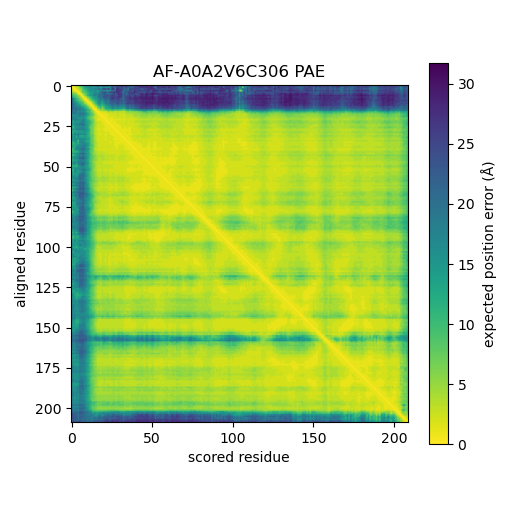O O . LEU A 1 97 ? 8.434 5.968 12.965 1.00 95.88 97 LEU A O 1
ATOM 725 N N . ALA A 1 98 ? 7.322 5.731 14.912 1.00 93.19 98 ALA A N 1
ATOM 726 C CA . ALA A 1 98 ? 8.348 6.277 15.792 1.00 93.19 98 ALA A CA 1
ATOM 727 C C . ALA A 1 98 ? 8.370 5.443 17.092 1.00 93.19 98 ALA A C 1
ATOM 729 O O . ALA A 1 98 ? 7.367 5.452 17.809 1.00 93.19 98 ALA A O 1
ATOM 730 N N . PRO A 1 99 ? 9.464 4.718 17.403 1.00 93.69 99 PRO A N 1
ATOM 731 C CA . PRO A 1 99 ? 10.694 4.601 16.615 1.00 93.69 99 PRO A CA 1
ATOM 732 C C . PRO A 1 99 ? 10.466 3.907 15.261 1.00 93.69 99 PRO A C 1
ATOM 734 O O . PRO A 1 99 ? 9.437 3.271 15.028 1.00 93.69 99 PRO A O 1
ATOM 737 N N . THR A 1 100 ? 11.435 4.048 14.356 1.00 93.25 100 THR A N 1
ATOM 738 C CA . THR A 1 100 ? 11.471 3.246 13.130 1.00 93.25 100 THR A CA 1
ATOM 739 C C . THR A 1 100 ? 11.666 1.775 13.474 1.00 93.25 100 THR A C 1
ATOM 741 O O . THR A 1 100 ? 12.259 1.446 14.501 1.00 93.25 100 THR A O 1
ATOM 744 N N . VAL A 1 101 ? 11.204 0.897 12.591 1.00 93.44 101 VAL A N 1
ATOM 745 C CA . VAL A 1 101 ? 11.331 -0.552 12.736 1.00 93.44 101 VAL A CA 1
ATOM 746 C C . VAL A 1 101 ? 12.134 -1.126 11.574 1.00 93.44 101 VAL A C 1
ATOM 748 O O . VAL A 1 101 ? 11.978 -0.674 10.440 1.00 93.44 101 VAL A O 1
ATOM 751 N N . ASP A 1 102 ? 12.962 -2.132 11.851 1.00 92.69 102 ASP A N 1
ATOM 752 C CA . ASP A 1 102 ? 13.780 -2.796 10.824 1.00 92.69 102 ASP A CA 1
ATOM 753 C C . ASP A 1 102 ? 12.947 -3.710 9.921 1.00 92.69 102 ASP A C 1
ATOM 755 O O . ASP A 1 102 ? 13.326 -4.031 8.798 1.00 92.69 102 ASP A O 1
ATOM 759 N N . THR A 1 103 ? 11.789 -4.154 10.405 1.00 90.62 103 THR A N 1
ATOM 760 C CA . THR A 1 103 ? 10.864 -4.993 9.648 1.00 90.62 103 THR A CA 1
ATOM 761 C C . THR A 1 103 ? 9.436 -4.552 9.924 1.00 90.62 103 THR A C 1
ATOM 763 O O . THR A 1 103 ? 9.086 -4.233 11.056 1.00 90.62 103 THR A O 1
ATOM 766 N N . ALA A 1 104 ? 8.635 -4.501 8.866 1.00 91.38 104 ALA A N 1
ATOM 767 C CA . ALA A 1 104 ? 7.247 -4.068 8.872 1.00 91.38 104 ALA A CA 1
ATOM 768 C C . ALA A 1 104 ? 6.451 -4.944 7.891 1.00 91.38 104 ALA A C 1
ATOM 770 O O . ALA A 1 104 ? 6.740 -4.933 6.698 1.00 91.38 104 ALA A O 1
ATOM 771 N N . PHE A 1 105 ? 5.432 -5.665 8.354 1.00 90.38 105 PHE A N 1
ATOM 772 C CA . PHE A 1 105 ? 4.469 -6.340 7.471 1.00 90.38 105 PHE A CA 1
ATOM 773 C C . PHE A 1 105 ? 3.134 -5.619 7.484 1.00 90.38 105 PHE A C 1
ATOM 775 O O . PHE A 1 105 ? 2.557 -5.435 8.554 1.00 90.38 105 PHE A O 1
ATOM 782 N N . ILE A 1 106 ? 2.617 -5.295 6.300 1.00 92.00 106 ILE A N 1
ATOM 783 C CA . ILE A 1 106 ? 1.307 -4.674 6.161 1.00 92.00 106 ILE A CA 1
ATOM 784 C C . ILE A 1 106 ? 0.248 -5.681 5.755 1.00 92.00 106 ILE A C 1
ATOM 786 O O . ILE A 1 106 ? 0.420 -6.435 4.804 1.00 92.00 106 ILE A O 1
ATOM 790 N N . ARG A 1 107 ? -0.887 -5.632 6.452 1.00 91.44 107 ARG A N 1
ATOM 791 C CA . ARG A 1 107 ? -2.125 -6.298 6.051 1.00 91.44 107 ARG A CA 1
ATOM 792 C C . ARG A 1 107 ? -3.248 -5.282 6.014 1.00 91.44 107 ARG A C 1
ATOM 794 O O . ARG A 1 107 ? -3.412 -4.542 6.982 1.00 91.44 107 ARG A O 1
ATOM 801 N N . ALA A 1 108 ? -4.035 -5.299 4.945 1.00 93.75 108 ALA A N 1
ATOM 802 C CA . ALA A 1 108 ? -5.306 -4.602 4.903 1.00 93.75 108 ALA A CA 1
ATOM 803 C C . ALA A 1 108 ? -6.378 -5.373 4.149 1.00 93.75 108 ALA A C 1
ATOM 805 O O . ALA A 1 108 ? -6.073 -6.223 3.318 1.00 93.75 108 ALA A O 1
ATOM 806 N N . TYR A 1 109 ? -7.629 -5.025 4.436 1.00 94.00 109 TYR A N 1
ATOM 807 C CA . TYR A 1 109 ? -8.775 -5.409 3.623 1.00 94.00 109 TYR A CA 1
ATOM 808 C C . TYR A 1 109 ? -9.184 -4.192 2.814 1.00 94.00 109 TYR A C 1
ATOM 810 O O . TYR A 1 109 ? -9.561 -3.165 3.384 1.00 94.00 109 TYR A O 1
ATOM 818 N N . THR A 1 110 ? -9.058 -4.308 1.501 1.00 94.38 110 THR A N 1
ATOM 819 C CA . THR A 1 110 ? -9.422 -3.271 0.545 1.00 94.38 110 THR A CA 1
ATOM 820 C C . THR A 1 110 ? -10.501 -3.813 -0.377 1.00 94.38 110 THR A C 1
ATOM 822 O O . THR A 1 110 ? -10.538 -5.000 -0.702 1.00 94.38 110 THR A O 1
ATOM 825 N N . LYS A 1 111 ? -11.407 -2.931 -0.779 1.00 93.69 111 LYS A N 1
ATOM 826 C CA . LYS A 1 111 ? -12.455 -3.217 -1.749 1.00 93.69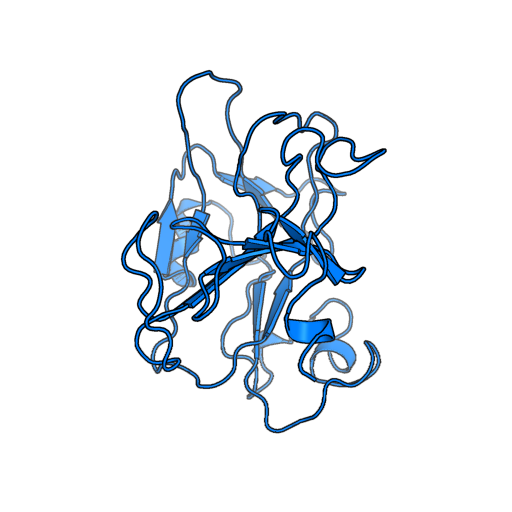 111 LYS A CA 1
ATOM 827 C C . LYS A 1 111 ? -12.522 -2.034 -2.700 1.00 93.69 111 LYS A C 1
ATOM 829 O O . LYS A 1 111 ? -12.497 -0.891 -2.253 1.00 93.69 111 LYS A O 1
ATOM 834 N N . PHE A 1 112 ? -12.600 -2.324 -3.991 1.00 93.62 112 PHE A N 1
ATOM 835 C CA . PHE A 1 112 ? -12.855 -1.310 -5.002 1.00 93.62 112 PHE A CA 1
ATOM 836 C C . PHE A 1 112 ? -14.356 -1.147 -5.204 1.00 93.62 112 PHE A C 1
ATOM 838 O O . PHE A 1 112 ? -15.112 -2.123 -5.150 1.00 93.62 112 PHE A O 1
ATOM 845 N N . ASP A 1 113 ? -14.774 0.093 -5.436 1.00 93.56 113 ASP A N 1
ATOM 846 C CA . ASP A 1 113 ? -16.119 0.369 -5.923 1.00 93.56 113 ASP A CA 1
ATOM 847 C C . ASP A 1 113 ? -16.347 -0.372 -7.259 1.00 93.56 113 ASP A C 1
ATOM 849 O O . ASP A 1 113 ? -15.429 -0.411 -8.084 1.00 93.56 113 ASP A O 1
ATOM 853 N N . PRO A 1 114 ? -17.530 -0.968 -7.509 1.00 91.75 114 PRO A N 1
ATOM 854 C CA . PRO A 1 114 ? -17.812 -1.649 -8.774 1.00 91.75 114 PRO A CA 1
ATOM 855 C C . PRO A 1 114 ? -17.672 -0.756 -10.017 1.00 91.75 114 PRO A C 1
ATOM 857 O O . PRO A 1 114 ? -17.451 -1.268 -11.111 1.00 91.75 114 PRO A O 1
ATOM 860 N N . GLY A 1 115 ? -17.807 0.563 -9.859 1.00 91.50 115 GLY A N 1
ATOM 861 C CA . GLY A 1 115 ? -17.592 1.569 -10.894 1.00 91.50 115 GLY A CA 1
ATOM 862 C C . GLY A 1 115 ? -16.159 2.104 -10.968 1.00 91.50 115 GLY A C 1
ATOM 863 O O . GLY A 1 115 ? -15.916 3.054 -11.713 1.00 91.50 115 GLY A O 1
ATOM 864 N N . TYR A 1 116 ? -15.203 1.540 -10.220 1.00 91.69 116 TYR A N 1
ATOM 865 C CA . TYR A 1 116 ? -13.808 1.970 -10.274 1.00 91.69 116 TYR A CA 1
ATOM 866 C C . TYR A 1 116 ? -13.241 1.830 -11.692 1.00 91.69 116 TYR A C 1
ATOM 868 O O . TYR A 1 116 ? -13.164 0.734 -12.248 1.00 91.69 116 TYR A O 1
ATOM 876 N N . SER A 1 117 ? -12.811 2.951 -12.269 1.00 89.06 117 SER A N 1
ATOM 877 C CA . SER A 1 117 ? -12.305 2.999 -13.638 1.00 89.06 117 SER A CA 1
ATOM 878 C C . SER A 1 117 ? -11.230 4.073 -13.783 1.00 89.06 117 SER A C 1
ATOM 880 O O . SER A 1 117 ? -11.532 5.241 -14.026 1.00 89.06 117 SER A O 1
ATOM 882 N N . VAL A 1 118 ? -9.966 3.664 -13.670 1.00 87.38 118 VAL A N 1
ATOM 883 C CA . VAL A 1 118 ? -8.792 4.505 -13.940 1.00 87.38 118 VAL A CA 1
ATOM 884 C C . VAL A 1 118 ? -7.880 3.747 -14.901 1.00 87.38 118 VAL A C 1
ATOM 886 O O . VAL A 1 118 ? -7.215 2.797 -14.510 1.00 87.38 118 VAL A O 1
ATOM 889 N N . SER A 1 119 ? -7.894 4.125 -16.183 1.00 78.38 119 SER A N 1
ATOM 890 C CA . SER A 1 119 ? -7.200 3.411 -17.275 1.00 78.38 119 SER A CA 1
ATOM 891 C C . SER A 1 119 ? -5.821 3.958 -17.616 1.00 78.38 119 SER A C 1
ATOM 893 O O . SER A 1 119 ? -5.277 3.671 -18.680 1.00 78.38 119 SER A O 1
ATOM 895 N N . THR A 1 120 ? -5.281 4.788 -16.739 1.00 80.19 120 THR A N 1
ATOM 896 C CA . THR A 1 120 ? -3.958 5.390 -16.855 1.00 80.19 120 THR A CA 1
ATOM 897 C C . THR A 1 120 ? -3.183 5.103 -15.584 1.00 80.19 120 THR A C 1
ATOM 899 O O . THR A 1 120 ? -3.786 4.781 -14.565 1.00 80.19 120 THR A O 1
ATOM 902 N N . SER A 1 121 ? -1.865 5.303 -15.623 1.00 83.56 121 SER A N 1
ATOM 903 C CA . SER A 1 121 ? -1.006 5.127 -14.451 1.00 83.56 121 SER A CA 1
ATOM 904 C C . SER A 1 121 ? -1.584 5.806 -13.207 1.00 83.56 121 SER A C 1
ATOM 906 O O . SER A 1 121 ? -1.864 7.006 -13.222 1.00 83.56 121 SER A O 1
ATOM 908 N N . ASN A 1 122 ? -1.725 5.042 -12.126 1.00 89.00 122 ASN A N 1
ATOM 909 C CA . ASN A 1 122 ? -2.214 5.518 -10.840 1.00 89.00 122 ASN A CA 1
ATOM 910 C C . ASN A 1 122 ? -1.635 4.697 -9.674 1.00 89.00 122 ASN A C 1
ATOM 912 O O . ASN A 1 122 ? -1.016 3.650 -9.863 1.00 89.00 122 ASN A O 1
ATOM 916 N N . HIS A 1 123 ? -1.880 5.180 -8.455 1.00 91.56 123 HIS A N 1
ATOM 917 C CA . HIS A 1 123 ? -1.435 4.576 -7.200 1.00 91.56 123 HIS A CA 1
ATOM 918 C C . HIS A 1 123 ? -2.620 4.480 -6.229 1.00 91.56 123 HIS A C 1
ATOM 920 O O . HIS A 1 123 ? -3.188 5.506 -5.864 1.00 91.56 123 HIS A O 1
ATOM 926 N N . ASN A 1 124 ? -3.034 3.271 -5.833 1.00 90.31 124 ASN A N 1
ATOM 927 C CA . ASN A 1 124 ? -4.322 3.059 -5.146 1.00 90.31 124 ASN A CA 1
ATOM 928 C C . ASN A 1 124 ? -4.315 1.961 -4.066 1.00 90.31 124 ASN A C 1
ATOM 930 O O . ASN A 1 124 ? -5.272 1.200 -3.936 1.00 90.31 124 ASN A O 1
ATOM 934 N N . GLY A 1 125 ? -3.266 1.888 -3.250 1.00 93.38 125 GLY A N 1
ATOM 935 C CA . GLY A 1 125 ? -3.233 0.888 -2.187 1.00 93.38 125 GLY A CA 1
ATOM 936 C C . GLY A 1 125 ? -2.273 1.195 -1.049 1.00 93.38 125 GLY A C 1
ATOM 937 O O . GLY A 1 125 ? -2.238 2.307 -0.524 1.00 93.38 125 GLY A O 1
ATOM 938 N N . LEU A 1 126 ? -1.546 0.173 -0.608 1.00 96.38 126 LEU A N 1
ATOM 939 C CA . LEU A 1 126 ? -0.807 0.184 0.651 1.00 96.38 126 LEU A CA 1
ATOM 940 C C . LEU A 1 126 ? 0.658 0.505 0.406 1.00 96.38 126 LEU A C 1
ATOM 942 O O . LEU A 1 126 ? 1.363 -0.272 -0.234 1.00 96.38 126 LEU A O 1
ATOM 946 N N . ARG A 1 127 ? 1.126 1.624 0.956 1.00 96.38 127 ARG A N 1
ATOM 947 C CA . ARG A 1 127 ? 2.518 2.057 0.838 1.00 96.38 127 ARG A CA 1
ATOM 948 C C . ARG A 1 127 ? 3.292 1.817 2.132 1.00 96.38 127 ARG A C 1
ATOM 950 O O . ARG A 1 127 ? 2.927 2.346 3.178 1.00 96.38 127 ARG A O 1
ATOM 957 N N . LEU A 1 128 ? 4.427 1.132 2.018 1.00 96.81 128 LEU A N 1
ATOM 958 C CA . LEU A 1 128 ? 5.502 1.104 3.006 1.00 96.81 128 LEU A CA 1
ATOM 959 C C . LEU A 1 128 ? 6.723 1.821 2.423 1.00 96.81 128 LEU A C 1
ATOM 961 O O . LEU A 1 128 ? 7.147 1.527 1.310 1.00 96.81 128 LEU A O 1
ATOM 965 N N . SER A 1 129 ? 7.307 2.768 3.151 1.00 96.62 129 SER A N 1
ATOM 966 C CA . SER A 1 129 ? 8.519 3.452 2.686 1.00 96.62 129 SER A CA 1
ATOM 967 C C . SER A 1 129 ? 9.354 3.968 3.844 1.00 96.62 129 SER A C 1
ATOM 969 O O . SER A 1 129 ? 8.795 4.364 4.865 1.00 96.62 129 SER A O 1
ATOM 971 N N . ALA A 1 130 ? 10.661 4.076 3.635 1.00 96.38 130 ALA A N 1
ATOM 972 C CA . ALA A 1 130 ? 11.569 4.783 4.529 1.00 96.38 130 ALA A CA 1
ATOM 973 C C . ALA A 1 130 ? 12.353 5.823 3.732 1.00 96.38 130 ALA A C 1
ATOM 975 O O . ALA A 1 130 ? 12.875 5.497 2.673 1.00 96.38 130 ALA A O 1
ATOM 976 N N . LYS A 1 131 ? 12.433 7.061 4.244 1.00 95.94 131 LYS A N 1
ATOM 977 C CA . LYS A 1 131 ? 13.251 8.166 3.697 1.00 95.94 131 LYS A CA 1
ATOM 978 C C . LYS A 1 131 ? 13.006 8.505 2.212 1.00 95.94 131 LYS A C 1
ATOM 980 O O . LYS A 1 131 ? 13.868 9.100 1.578 1.00 95.94 131 LYS A O 1
ATOM 985 N N . TYR A 1 132 ? 11.848 8.137 1.659 1.00 96.69 132 TYR A N 1
ATOM 986 C CA . TYR A 1 132 ? 11.518 8.367 0.250 1.00 96.69 132 TYR A CA 1
ATOM 987 C C . TYR A 1 132 ? 11.516 9.872 -0.087 1.00 96.69 132 TYR A C 1
ATOM 989 O O . TYR A 1 132 ? 10.702 10.600 0.489 1.00 96.69 132 TYR A O 1
ATOM 997 N N . PRO A 1 133 ? 12.384 10.340 -1.006 1.00 96.88 133 PRO A N 1
ATOM 998 C CA . PRO A 1 133 ? 12.571 11.765 -1.276 1.00 96.88 133 PRO A CA 1
ATOM 999 C C . PRO A 1 133 ? 11.572 12.337 -2.291 1.00 96.88 133 PRO A C 1
ATOM 1001 O O . PRO A 1 133 ? 11.470 13.553 -2.420 1.00 96.88 133 PRO A O 1
ATOM 1004 N N . GLY A 1 134 ? 10.836 11.485 -3.006 1.00 95.31 134 GLY A N 1
ATOM 1005 C CA . GLY A 1 134 ? 9.948 11.891 -4.093 1.00 95.31 134 GLY A CA 1
ATOM 1006 C C . GLY A 1 134 ? 10.146 11.042 -5.352 1.00 95.31 134 GLY A C 1
ATOM 1007 O O . GLY A 1 134 ? 11.058 10.214 -5.395 1.00 95.31 134 GLY A O 1
ATOM 1008 N N . PRO A 1 135 ? 9.264 11.205 -6.354 1.00 94.31 135 PRO A N 1
ATOM 1009 C CA . PRO A 1 135 ? 9.328 10.455 -7.607 1.00 94.31 135 PRO A CA 1
ATOM 1010 C C . PRO A 1 135 ? 10.525 10.869 -8.471 1.00 94.31 135 PRO A C 1
ATOM 1012 O O . PRO A 1 135 ? 11.036 11.978 -8.335 1.00 94.31 135 PRO A O 1
ATOM 1015 N N . GLY A 1 136 ? 10.951 9.986 -9.379 1.00 96.44 136 GLY A N 1
ATOM 1016 C CA . GLY A 1 136 ? 12.036 10.263 -10.334 1.00 96.44 136 GLY A CA 1
ATOM 1017 C C . GLY A 1 136 ? 13.446 10.204 -9.734 1.00 96.44 136 GLY A C 1
ATOM 1018 O O . GLY A 1 136 ? 14.432 10.456 -10.419 1.00 96.44 136 GLY A O 1
ATOM 1019 N N . ILE A 1 137 ? 13.568 9.871 -8.447 1.00 96.69 137 ILE A N 1
ATOM 1020 C CA . ILE A 1 137 ? 14.855 9.689 -7.778 1.00 96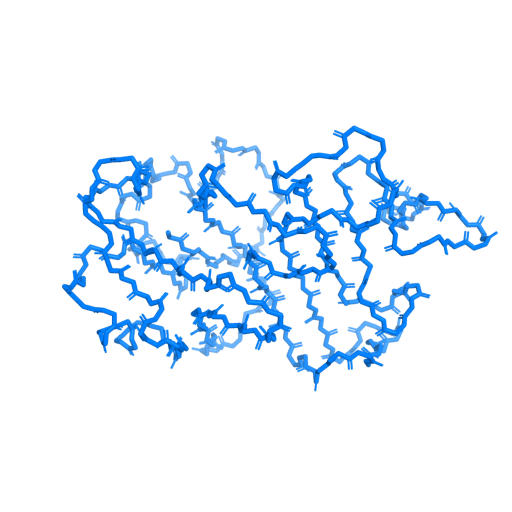.69 137 ILE A CA 1
ATOM 1021 C C . ILE A 1 137 ? 15.073 8.189 -7.609 1.00 96.69 137 ILE A C 1
ATOM 1023 O O . ILE A 1 137 ? 14.238 7.501 -7.023 1.00 96.69 137 ILE A O 1
ATOM 1027 N N . LYS A 1 138 ? 16.204 7.676 -8.104 1.00 95.62 138 LYS A N 1
ATOM 1028 C CA . LYS A 1 138 ? 16.598 6.276 -7.898 1.00 95.62 138 LYS A CA 1
ATOM 1029 C C . LYS A 1 138 ? 17.247 6.103 -6.520 1.00 95.62 138 LYS A C 1
ATOM 1031 O O . LYS A 1 138 ? 18.092 6.926 -6.155 1.00 95.62 138 LYS A O 1
ATOM 1036 N N . PRO A 1 139 ? 16.919 5.042 -5.764 1.00 96.06 139 PRO A N 1
ATOM 1037 C CA . PRO A 1 139 ? 17.695 4.659 -4.597 1.00 96.06 139 PRO A CA 1
ATOM 1038 C C . PRO A 1 139 ? 19.154 4.364 -4.964 1.00 96.06 139 PRO A C 1
ATOM 1040 O O . PRO A 1 139 ? 19.417 3.857 -6.059 1.00 96.06 139 PRO A O 1
ATOM 1043 N N . PRO A 1 140 ? 20.101 4.641 -4.055 1.00 95.88 140 PRO A N 1
ATOM 1044 C CA . PRO A 1 140 ? 21.474 4.172 -4.175 1.00 95.88 140 PRO A CA 1
ATOM 1045 C C . PRO A 1 140 ? 21.557 2.662 -4.442 1.00 95.88 140 PRO A C 1
ATOM 1047 O O . PRO A 1 140 ? 20.866 1.857 -3.816 1.00 95.88 140 PRO A O 1
ATOM 1050 N N . THR A 1 141 ? 22.442 2.267 -5.360 1.00 92.69 141 THR A N 1
ATOM 1051 C CA . THR A 1 141 ? 22.618 0.864 -5.778 1.00 92.69 141 THR A CA 1
ATOM 1052 C C . THR A 1 141 ? 23.200 -0.030 -4.682 1.00 92.69 141 THR A C 1
ATOM 1054 O O . THR A 1 141 ? 23.114 -1.250 -4.775 1.00 92.69 141 THR A O 1
ATOM 1057 N N . ASP A 1 142 ? 23.805 0.563 -3.652 1.00 93.00 142 ASP A N 1
ATOM 1058 C CA . ASP A 1 142 ? 24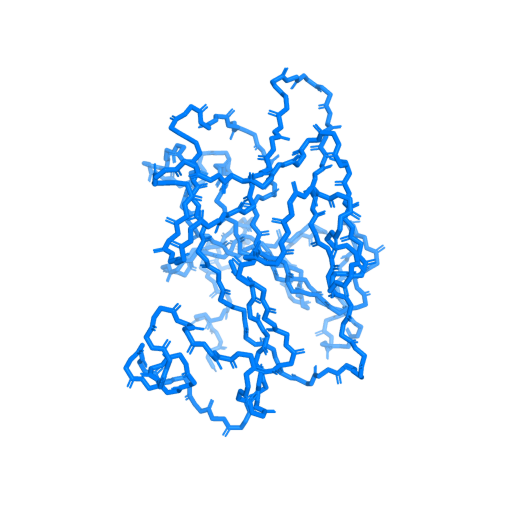.402 -0.128 -2.505 1.00 93.00 142 ASP A CA 1
ATOM 1059 C C . ASP A 1 142 ? 23.377 -0.511 -1.419 1.00 93.00 142 ASP A C 1
ATOM 1061 O O . ASP A 1 142 ? 23.751 -1.047 -0.378 1.00 93.00 142 ASP A O 1
ATOM 1065 N N . GLY A 1 143 ? 22.085 -0.244 -1.646 1.00 88.94 143 GLY A N 1
ATOM 1066 C CA . GLY A 1 143 ? 21.025 -0.530 -0.677 1.00 88.94 143 GLY A CA 1
ATOM 1067 C C . GLY A 1 143 ? 20.916 0.495 0.450 1.00 88.94 143 GLY A C 1
ATOM 1068 O O . GLY A 1 143 ? 20.052 0.357 1.316 1.00 88.94 143 GLY A O 1
ATOM 1069 N N . THR A 1 144 ? 21.753 1.533 0.444 1.00 89.19 144 THR A N 1
ATOM 1070 C CA . THR A 1 144 ? 21.638 2.651 1.377 1.00 89.19 144 THR A CA 1
ATOM 1071 C C . THR A 1 144 ? 20.575 3.647 0.898 1.00 89.19 144 THR A C 1
ATOM 1073 O O . THR A 1 144 ? 20.091 3.596 -0.230 1.00 89.19 144 THR A O 1
ATOM 1076 N N . GLY A 1 145 ? 20.157 4.569 1.765 1.00 94.06 145 GLY A N 1
ATOM 1077 C CA . GLY A 1 145 ? 19.213 5.626 1.396 1.00 94.06 145 GLY A CA 1
ATOM 1078 C C . GLY A 1 145 ? 17.763 5.294 1.735 1.00 94.06 145 GLY A C 1
ATOM 1079 O O . GLY A 1 145 ? 17.359 5.479 2.885 1.00 94.06 145 GLY A O 1
ATOM 1080 N N . PHE A 1 146 ? 16.968 4.896 0.740 1.00 96.88 146 PHE A N 1
ATOM 1081 C CA . PHE A 1 146 ? 15.508 4.835 0.847 1.00 96.88 146 PHE A CA 1
ATOM 1082 C C . PHE A 1 146 ? 14.894 3.679 0.057 1.00 96.88 146 PHE A C 1
ATOM 1084 O O . PHE A 1 146 ? 15.515 3.111 -0.836 1.00 96.88 146 PHE A O 1
ATOM 1091 N N . PHE A 1 147 ? 13.634 3.379 0.362 1.00 96.19 147 PHE A N 1
ATOM 1092 C CA . PHE A 1 147 ? 12.807 2.476 -0.432 1.00 96.19 147 PHE A CA 1
ATOM 1093 C C . PHE A 1 147 ? 11.349 2.935 -0.415 1.00 96.19 147 PHE A C 1
ATOM 1095 O O . PHE A 1 147 ? 10.913 3.659 0.491 1.00 96.19 147 PHE A O 1
ATOM 1102 N N . LEU A 1 148 ? 10.585 2.469 -1.397 1.00 97.12 148 LEU A N 1
ATOM 1103 C CA . LEU A 1 148 ? 9.130 2.544 -1.408 1.00 97.12 148 LEU A CA 1
ATOM 1104 C C . LEU A 1 148 ? 8.593 1.258 -2.019 1.00 97.12 148 LEU A C 1
ATOM 1106 O O . LEU A 1 148 ? 8.938 0.931 -3.146 1.00 97.12 148 LEU A O 1
ATOM 1110 N N . PHE A 1 149 ? 7.713 0.577 -1.296 1.00 96.44 149 PHE A N 1
ATOM 1111 C CA . PHE A 1 149 ? 6.910 -0.521 -1.813 1.00 96.44 149 PHE A CA 1
ATOM 1112 C C . PHE A 1 149 ? 5.443 -0.150 -1.677 1.00 96.44 149 PHE A C 1
ATOM 1114 O O . PHE A 1 149 ? 4.963 0.135 -0.579 1.00 96.44 149 PHE A O 1
ATOM 1121 N N . LEU A 1 150 ? 4.740 -0.124 -2.800 1.00 96.38 150 LEU A N 1
ATOM 1122 C CA . LEU A 1 150 ? 3.319 0.167 -2.864 1.00 96.38 150 LEU A CA 1
ATOM 1123 C C . LEU A 1 150 ? 2.592 -1.034 -3.461 1.00 96.38 150 LEU A C 1
ATOM 1125 O O . LEU A 1 150 ? 2.730 -1.301 -4.648 1.00 96.38 150 LEU A O 1
ATOM 1129 N N . LEU A 1 151 ? 1.799 -1.735 -2.654 1.00 95.75 151 LEU A N 1
ATOM 1130 C CA . LEU A 1 151 ? 0.837 -2.706 -3.166 1.00 95.75 151 LEU A CA 1
ATOM 1131 C C . LEU A 1 151 ? -0.318 -1.945 -3.810 1.00 95.75 151 LEU A C 1
ATOM 1133 O O . LEU A 1 151 ? -0.998 -1.183 -3.124 1.00 95.75 151 LEU A O 1
ATOM 1137 N N . GLN A 1 152 ? -0.529 -2.149 -5.105 1.00 93.75 152 GLN A N 1
ATOM 1138 C CA . GLN A 1 152 ? -1.529 -1.434 -5.897 1.00 93.75 152 GLN A CA 1
ATOM 1139 C C . GLN A 1 152 ? -2.212 -2.342 -6.921 1.00 93.75 152 GLN A C 1
ATOM 1141 O O . GLN A 1 152 ? -1.746 -3.445 -7.206 1.00 93.75 152 GLN A O 1
ATOM 1146 N N . ASN A 1 153 ? -3.293 -1.827 -7.502 1.00 92.25 153 ASN A N 1
ATOM 1147 C CA . ASN A 1 153 ? -3.986 -2.379 -8.656 1.00 92.25 153 ASN A CA 1
ATOM 1148 C C . ASN A 1 153 ? -4.037 -1.273 -9.717 1.00 92.25 153 ASN A C 1
ATOM 1150 O O . ASN A 1 153 ? -4.654 -0.238 -9.511 1.00 92.25 153 ASN A O 1
ATOM 1154 N N . ASN A 1 154 ? -3.338 -1.436 -10.827 1.00 87.88 154 ASN A N 1
ATOM 1155 C CA . ASN A 1 154 ? -3.281 -0.420 -11.877 1.00 87.88 154 ASN A CA 1
ATOM 1156 C C . ASN A 1 154 ? -3.096 -1.140 -13.210 1.00 87.88 154 ASN A C 1
ATOM 1158 O O . ASN A 1 154 ? -2.333 -2.104 -13.273 1.00 87.88 154 ASN A O 1
ATOM 1162 N N . ILE A 1 155 ? -3.767 -0.665 -14.256 1.00 86.38 155 ILE A N 1
ATOM 1163 C CA . ILE A 1 155 ? -3.526 -1.124 -15.622 1.00 86.38 155 ILE A CA 1
ATOM 1164 C C . ILE A 1 155 ? -2.364 -0.320 -16.208 1.00 86.38 155 ILE A C 1
ATOM 1166 O O . ILE A 1 155 ? -2.533 0.807 -16.682 1.00 86.38 155 ILE A O 1
ATOM 1170 N N . GLN A 1 156 ? -1.169 -0.913 -16.209 1.00 78.88 156 GLN A N 1
ATOM 1171 C CA . GLN A 1 156 ? 0.020 -0.262 -16.757 1.00 78.88 156 GLN A CA 1
ATOM 1172 C C . GLN A 1 156 ? 0.129 -0.502 -18.270 1.00 78.88 156 GLN A C 1
ATOM 1174 O O . GLN A 1 156 ? 0.857 -1.377 -18.751 1.00 78.88 156 GLN A O 1
ATOM 1179 N N . GLY A 1 157 ? -0.603 0.308 -19.038 1.00 74.00 157 GLY A N 1
ATOM 1180 C CA . GLY A 1 157 ? -0.639 0.216 -20.499 1.00 74.00 157 GLY A CA 1
ATOM 1181 C C . GLY A 1 157 ? -1.134 -1.153 -20.979 1.00 74.00 157 GLY A C 1
ATOM 1182 O O . GLY A 1 157 ? -2.015 -1.751 -20.375 1.00 74.00 157 GLY A O 1
ATOM 1183 N N . SER A 1 158 ? -0.561 -1.671 -22.068 1.00 68.12 158 SER A N 1
ATOM 1184 C CA . SER A 1 158 ? -0.872 -3.010 -22.598 1.00 68.12 158 SER A CA 1
ATOM 1185 C C . SER A 1 158 ? 0.128 -4.082 -22.145 1.00 68.12 158 SER A C 1
ATOM 1187 O O . SER A 1 158 ? 0.285 -5.103 -22.813 1.00 68.12 158 SER A O 1
ATOM 1189 N N . GLY A 1 159 ? 0.858 -3.837 -21.048 1.00 67.38 159 GLY A N 1
ATOM 1190 C CA . GLY A 1 159 ? 1.958 -4.696 -20.598 1.00 67.38 159 GLY A CA 1
ATOM 1191 C C . GLY A 1 159 ? 1.521 -6.082 -20.116 1.00 67.38 159 GLY A C 1
ATOM 1192 O O . GLY A 1 159 ? 2.356 -6.984 -20.056 1.00 67.38 159 GLY A O 1
ATOM 1193 N N . ARG A 1 160 ? 0.232 -6.266 -19.793 1.00 82.00 160 ARG A N 1
ATOM 1194 C CA . ARG A 1 160 ? -0.347 -7.522 -19.307 1.00 82.00 160 ARG A CA 1
ATOM 1195 C C . ARG A 1 160 ? -1.594 -7.926 -20.098 1.00 82.00 160 ARG A C 1
ATOM 1197 O O . ARG A 1 160 ? -2.628 -7.269 -19.989 1.00 82.00 160 ARG A O 1
ATOM 1204 N N . PRO A 1 161 ? -1.542 -9.032 -20.860 1.00 82.94 161 PRO A N 1
ATOM 1205 C CA . PRO A 1 161 ? -2.725 -9.567 -21.522 1.00 82.94 161 PRO A CA 1
ATOM 1206 C C . PRO A 1 161 ? -3.840 -9.902 -20.521 1.00 82.94 161 PRO A C 1
ATOM 1208 O O . PRO A 1 161 ? -3.604 -10.554 -19.504 1.00 82.94 161 PRO A O 1
ATOM 1211 N N . GLY A 1 162 ? -5.063 -9.468 -20.828 1.00 85.50 162 GLY A N 1
ATOM 1212 C CA . GLY A 1 162 ? -6.256 -9.776 -20.034 1.00 85.50 162 GLY A CA 1
ATOM 1213 C C . GLY A 1 162 ? -6.409 -8.979 -18.735 1.00 85.50 162 GLY A C 1
ATOM 1214 O O . GLY A 1 162 ? -7.360 -9.230 -18.002 1.00 85.50 162 GLY A O 1
ATOM 1215 N N . GLU A 1 163 ? -5.517 -8.027 -18.444 1.00 87.31 163 GLU A N 1
ATOM 1216 C CA . GLU A 1 163 ? -5.682 -7.132 -17.299 1.00 87.31 163 GLU A CA 1
ATOM 1217 C C . GLU A 1 163 ? -6.895 -6.209 -17.515 1.00 87.31 163 GLU A C 1
ATOM 1219 O O . GLU A 1 163 ? -7.009 -5.521 -18.530 1.00 87.31 163 GLU A O 1
ATOM 1224 N N . VAL A 1 164 ? -7.825 -6.224 -16.560 1.00 88.31 164 VAL A N 1
ATOM 1225 C CA . VAL A 1 164 ? -9.052 -5.413 -16.548 1.00 88.31 164 VAL A CA 1
ATOM 1226 C C . VAL A 1 164 ? -9.154 -4.664 -15.227 1.00 88.31 164 VAL A C 1
ATOM 1228 O O . VAL A 1 164 ? -8.499 -5.048 -14.261 1.00 88.31 164 VAL A O 1
ATOM 1231 N N . MET A 1 165 ? -9.978 -3.614 -15.164 1.00 89.25 165 MET A N 1
ATOM 1232 C CA . MET A 1 165 ? -10.142 -2.803 -13.950 1.00 89.25 165 MET A CA 1
ATOM 1233 C C . MET A 1 165 ? -10.484 -3.671 -12.733 1.00 89.25 165 MET A C 1
ATOM 1235 O O . MET A 1 165 ? -11.337 -4.553 -12.855 1.00 89.25 165 MET A O 1
ATOM 1239 N N . PRO A 1 166 ? -9.864 -3.433 -11.560 1.00 91.12 166 PRO A N 1
ATOM 1240 C CA . PRO A 1 166 ? -8.919 -2.355 -11.214 1.00 91.12 166 PRO A CA 1
ATOM 1241 C C . PRO A 1 166 ? -7.445 -2.621 -11.596 1.00 91.12 166 PRO A C 1
ATOM 1243 O O . PRO A 1 166 ? -6.572 -1.845 -11.229 1.00 91.12 166 PRO A O 1
ATOM 1246 N N . GLY A 1 167 ? -7.145 -3.707 -12.303 1.00 91.00 167 GLY A N 1
ATOM 1247 C CA . GLY A 1 167 ? -5.796 -4.196 -12.589 1.00 91.00 167 GLY A CA 1
ATOM 1248 C C . GLY A 1 167 ? -5.399 -5.340 -11.658 1.00 91.00 167 GLY A C 1
ATOM 1249 O O . GLY A 1 167 ? -6.016 -5.554 -10.609 1.00 91.00 167 GLY A O 1
ATOM 1250 N N . TYR A 1 168 ? -4.362 -6.089 -12.020 1.00 91.19 168 TYR A N 1
ATOM 1251 C CA . TYR A 1 168 ? -3.806 -7.111 -11.142 1.00 91.19 168 TYR A CA 1
ATOM 1252 C C . TYR A 1 168 ? -3.101 -6.462 -9.956 1.00 91.19 168 TYR A C 1
ATOM 1254 O O . TYR A 1 168 ? -2.480 -5.402 -10.076 1.00 91.19 168 TYR A O 1
ATOM 1262 N N . SER A 1 169 ? -3.157 -7.127 -8.804 1.00 90.88 169 SER A N 1
ATOM 1263 C CA . SER A 1 169 ? -2.362 -6.710 -7.655 1.00 90.88 169 SER A CA 1
ATOM 1264 C C . SER A 1 169 ? -0.877 -6.914 -7.950 1.00 90.88 169 SER A C 1
ATOM 1266 O O . SER A 1 169 ? -0.452 -7.997 -8.352 1.00 90.88 169 SER A O 1
ATOM 1268 N N . HIS A 1 170 ? -0.094 -5.861 -7.752 1.00 92.44 170 HIS A N 1
ATOM 1269 C CA . HIS A 1 170 ? 1.350 -5.854 -7.959 1.00 92.44 170 HIS A CA 1
ATOM 1270 C C . HIS A 1 170 ? 2.010 -4.824 -7.036 1.00 92.44 170 HIS A C 1
ATOM 1272 O O . HIS A 1 170 ? 1.338 -3.959 -6.468 1.00 92.44 170 HIS A O 1
ATOM 1278 N N . LEU A 1 171 ? 3.330 -4.913 -6.871 1.00 94.31 171 LEU A N 1
ATOM 1279 C CA . LEU A 1 171 ? 4.098 -3.895 -6.158 1.00 94.31 171 LEU A CA 1
ATOM 1280 C C . LEU A 1 171 ? 4.628 -2.854 -7.138 1.00 94.31 171 LEU A C 1
ATOM 1282 O O . LEU A 1 171 ? 5.222 -3.210 -8.145 1.00 94.31 171 LEU A O 1
ATOM 1286 N N . TYR A 1 172 ? 4.464 -1.578 -6.818 1.00 95.12 172 TYR A N 1
ATOM 1287 C CA . TYR A 1 172 ? 5.262 -0.498 -7.382 1.00 95.12 172 TYR A CA 1
ATOM 1288 C C . TYR A 1 172 ? 6.432 -0.207 -6.443 1.00 95.12 172 TYR A C 1
ATOM 1290 O O . TYR A 1 172 ? 6.226 0.129 -5.272 1.00 95.12 172 TYR A O 1
ATOM 1298 N N . ALA A 1 173 ? 7.650 -0.407 -6.937 1.00 95.19 173 ALA A N 1
ATOM 1299 C CA . ALA A 1 173 ? 8.842 -0.577 -6.123 1.00 95.19 173 ALA A CA 1
ATOM 1300 C C . ALA A 1 173 ? 9.947 0.414 -6.506 1.00 95.19 173 ALA A C 1
ATOM 1302 O O . ALA A 1 173 ? 10.521 0.329 -7.590 1.00 95.19 173 ALA A O 1
ATOM 1303 N N . TYR A 1 174 ? 10.301 1.307 -5.580 1.00 96.75 174 TYR A N 1
ATOM 1304 C CA . TYR A 1 174 ? 11.588 2.001 -5.607 1.00 96.75 174 TYR A CA 1
ATOM 1305 C C . TYR A 1 174 ? 12.597 1.190 -4.813 1.00 96.75 174 TYR A C 1
ATOM 1307 O O . TYR A 1 174 ? 12.443 1.011 -3.599 1.00 96.75 174 TYR A O 1
ATOM 1315 N N . TRP A 1 175 ? 13.627 0.717 -5.504 1.00 94.19 175 TRP A N 1
ATOM 1316 C CA . TRP A 1 175 ? 14.636 -0.173 -4.946 1.00 94.19 175 TRP A CA 1
ATOM 1317 C C . TRP A 1 175 ? 15.989 -0.009 -5.672 1.00 94.19 175 TRP A C 1
ATOM 1319 O O . TRP A 1 175 ? 16.028 0.554 -6.769 1.00 94.19 175 TRP A O 1
ATOM 1329 N N . PRO A 1 176 ? 17.107 -0.490 -5.093 1.00 92.62 176 PRO A N 1
ATOM 1330 C CA . PRO A 1 176 ? 18.467 -0.205 -5.575 1.00 92.62 176 PRO A CA 1
ATOM 1331 C C . PRO A 1 176 ? 18.759 -0.548 -7.040 1.00 92.62 176 PRO A C 1
ATOM 1333 O O . PRO A 1 176 ? 19.613 0.087 -7.654 1.00 92.62 176 PRO A O 1
ATOM 1336 N N . LYS A 1 177 ? 18.070 -1.543 -7.610 1.00 90.62 177 LYS A N 1
ATOM 1337 C CA . LYS A 1 177 ? 18.273 -1.978 -9.001 1.00 90.62 177 LYS A CA 1
ATOM 1338 C C . LYS A 1 177 ? 17.074 -1.686 -9.906 1.00 90.62 177 LYS A C 1
ATOM 1340 O O . LYS A 1 177 ? 16.934 -2.301 -10.954 1.00 90.62 177 LYS A O 1
ATOM 1345 N N . GLN A 1 178 ? 16.227 -0.723 -9.537 1.00 92.62 178 GLN A N 1
ATOM 1346 C CA . GLN A 1 178 ? 15.103 -0.343 -10.393 1.00 92.62 178 GLN A CA 1
ATOM 1347 C C . GLN A 1 178 ? 15.558 0.060 -11.802 1.00 92.62 178 GLN A C 1
ATOM 1349 O O . GLN A 1 178 ? 16.608 0.696 -11.995 1.00 92.62 178 GLN A O 1
ATOM 1354 N N . ARG A 1 179 ? 14.737 -0.289 -12.790 1.00 91.94 179 ARG A N 1
ATOM 1355 C CA . ARG A 1 179 ? 15.089 -0.233 -14.215 1.00 91.94 179 ARG A CA 1
ATOM 1356 C C . ARG A 1 179 ? 14.995 1.167 -14.803 1.00 91.94 179 ARG A C 1
ATOM 1358 O O . ARG A 1 179 ? 15.640 1.462 -15.803 1.00 91.94 179 ARG A O 1
ATOM 1365 N N . SER A 1 180 ? 14.229 2.053 -14.171 1.00 93.38 180 SER A N 1
ATOM 1366 C CA . SER A 1 180 ? 14.065 3.447 -14.596 1.00 93.38 180 SER A CA 1
ATOM 1367 C C . SER A 1 180 ? 14.214 4.426 -13.431 1.00 93.38 180 SER A C 1
ATOM 1369 O O . SER A 1 180 ? 14.552 4.032 -12.317 1.00 93.38 180 SER A O 1
ATOM 1371 N N . GLU A 1 181 ? 14.002 5.717 -13.674 1.00 94.94 181 GLU A N 1
ATOM 1372 C CA . GLU A 1 181 ? 13.897 6.731 -12.614 1.00 94.94 181 GLU A CA 1
ATOM 1373 C C . GLU A 1 181 ? 12.605 6.603 -11.784 1.00 94.94 181 GLU A C 1
ATOM 1375 O O . GLU A 1 181 ? 12.542 7.068 -10.646 1.00 94.94 181 GLU A O 1
ATOM 1380 N N . PHE A 1 182 ? 11.603 5.904 -12.325 1.00 94.50 182 PHE A N 1
ATOM 1381 C CA . PHE A 1 182 ? 10.357 5.549 -11.656 1.00 94.50 182 PHE A CA 1
ATOM 1382 C C . PHE A 1 182 ? 10.396 4.108 -11.144 1.00 94.50 182 PHE A C 1
ATOM 1384 O O . PHE A 1 182 ? 11.243 3.309 -11.557 1.00 94.50 182 PHE A O 1
ATOM 1391 N N . GLY A 1 183 ? 9.486 3.794 -10.223 1.00 93.81 183 GLY A N 1
ATOM 1392 C CA . GLY A 1 183 ? 9.428 2.480 -9.596 1.00 93.81 183 GLY A CA 1
ATOM 1393 C C . GLY A 1 183 ? 9.134 1.364 -10.600 1.00 93.81 183 GLY A C 1
ATOM 1394 O O . GLY A 1 183 ? 8.437 1.558 -11.596 1.00 93.81 183 GLY A O 1
ATOM 1395 N N . ASP A 1 184 ? 9.652 0.176 -10.318 1.00 93.88 184 ASP A N 1
ATOM 1396 C CA . ASP A 1 184 ? 9.329 -1.018 -11.089 1.00 93.88 184 ASP A CA 1
ATOM 1397 C C . ASP A 1 184 ? 7.960 -1.563 -10.667 1.00 93.88 184 ASP A C 1
ATOM 1399 O O . ASP A 1 184 ? 7.599 -1.524 -9.493 1.00 93.88 184 ASP A O 1
ATOM 1403 N N . HIS A 1 185 ? 7.212 -2.130 -11.606 1.00 92.88 185 HIS A N 1
ATOM 1404 C CA . HIS A 1 185 ? 5.990 -2.877 -11.337 1.00 92.88 185 HIS A CA 1
ATOM 1405 C C . HIS A 1 185 ? 6.320 -4.362 -11.241 1.00 92.88 185 HIS A C 1
ATOM 1407 O O . HIS A 1 185 ? 6.709 -4.965 -12.238 1.00 92.88 185 HIS A O 1
ATOM 1413 N N . TRP A 1 186 ? 6.162 -4.952 -10.062 1.00 92.00 186 TRP A N 1
ATOM 1414 C CA . TRP A 1 186 ? 6.460 -6.349 -9.769 1.00 92.00 186 TRP A CA 1
ATOM 1415 C C . TRP A 1 186 ? 5.186 -7.155 -9.580 1.00 92.00 186 TRP A C 1
ATOM 1417 O O . TRP A 1 186 ? 4.457 -6.971 -8.600 1.00 92.00 186 TRP A O 1
ATOM 1427 N N . TYR A 1 187 ? 4.936 -8.081 -10.493 1.00 90.81 187 TYR A N 1
ATOM 1428 C CA . TYR A 1 187 ? 3.779 -8.956 -10.418 1.00 90.81 187 TYR A CA 1
ATOM 1429 C C . TYR A 1 187 ? 4.117 -10.298 -9.759 1.00 90.81 187 TYR A C 1
ATOM 1431 O O . TYR A 1 187 ? 5.263 -10.748 -9.753 1.00 90.81 187 TYR A O 1
ATOM 1439 N N . CYS A 1 188 ? 3.092 -10.967 -9.229 1.00 86.31 188 CYS A N 1
ATOM 1440 C CA . CYS A 1 188 ? 3.247 -12.198 -8.450 1.00 86.31 188 CYS A CA 1
ATOM 1441 C C . CYS A 1 188 ? 3.823 -13.393 -9.229 1.00 86.31 188 CYS A C 1
ATOM 1443 O O . CYS A 1 188 ? 4.341 -14.317 -8.613 1.00 86.31 188 CYS A O 1
ATOM 1445 N N . ASP A 1 189 ? 3.738 -13.390 -10.557 1.00 86.62 189 ASP A N 1
ATOM 1446 C CA . ASP A 1 189 ? 4.284 -14.438 -11.431 1.00 86.62 189 ASP A CA 1
ATOM 1447 C C . ASP A 1 189 ? 5.743 -14.183 -11.851 1.00 86.62 189 ASP A C 1
ATOM 1449 O O . ASP A 1 189 ? 6.283 -14.928 -12.665 1.00 86.62 189 ASP A O 1
ATOM 1453 N N . GLY A 1 190 ? 6.379 -13.130 -11.325 1.00 87.75 190 GLY A N 1
ATOM 1454 C CA . GLY A 1 190 ? 7.748 -12.772 -11.685 1.00 87.75 190 GLY A CA 1
ATOM 1455 C C . GLY A 1 190 ? 7.881 -11.753 -12.806 1.00 87.75 190 GLY A C 1
ATOM 1456 O O . GLY A 1 190 ? 9.002 -11.363 -13.117 1.00 87.75 190 GLY A O 1
ATOM 1457 N N . TYR A 1 191 ? 6.785 -11.315 -13.423 1.00 89.44 191 TYR A N 1
A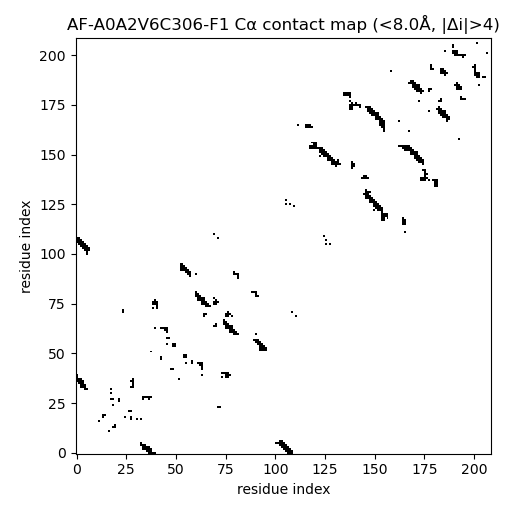TOM 1458 C CA . TYR A 1 191 ? 6.845 -10.313 -14.482 1.00 89.44 191 TYR A CA 1
ATOM 1459 C C . TYR A 1 191 ? 7.181 -8.924 -13.920 1.00 89.44 191 TYR A C 1
ATOM 1461 O O . TYR A 1 191 ? 6.639 -8.518 -12.886 1.00 89.44 191 TYR A O 1
ATOM 1469 N N . VAL A 1 192 ? 8.032 -8.173 -14.624 1.00 90.69 192 VAL A N 1
ATOM 1470 C CA . VAL A 1 192 ? 8.446 -6.809 -14.266 1.00 90.69 192 VAL A CA 1
ATOM 1471 C C . VAL A 1 192 ? 8.303 -5.834 -15.418 1.00 90.69 192 VAL A C 1
ATOM 1473 O O . VAL A 1 192 ? 8.714 -6.120 -16.540 1.00 90.69 192 VAL A O 1
ATOM 1476 N N . VAL A 1 193 ? 7.790 -4.643 -15.115 1.00 90.75 193 VAL A N 1
ATOM 1477 C CA . VAL A 1 193 ? 7.794 -3.469 -16.001 1.00 90.75 193 VAL A CA 1
ATOM 1478 C C . VAL A 1 193 ? 8.577 -2.345 -15.310 1.00 90.75 193 VAL A C 1
ATOM 1480 O O . VAL A 1 193 ? 8.400 -2.174 -14.107 1.00 90.75 193 VAL A O 1
ATOM 1483 N N . PRO A 1 194 ? 9.414 -1.564 -16.017 1.00 91.00 194 PRO A N 1
ATOM 1484 C CA . PRO A 1 194 ? 9.640 -1.568 -17.466 1.00 91.00 194 PRO A CA 1
ATOM 1485 C C . PRO A 1 194 ? 10.501 -2.739 -17.966 1.00 91.00 194 PRO A C 1
ATOM 1487 O O . PRO A 1 194 ? 11.078 -3.488 -17.183 1.00 91.00 194 PRO A O 1
ATOM 1490 N N . TYR A 1 195 ? 10.540 -2.927 -19.288 1.00 90.75 195 TYR A N 1
ATOM 1491 C CA . TYR A 1 195 ? 11.382 -3.928 -19.953 1.00 90.75 195 TYR A CA 1
ATOM 1492 C C . TYR A 1 195 ? 12.869 -3.595 -19.767 1.00 90.75 195 TYR A C 1
ATOM 1494 O O . TYR A 1 195 ? 13.258 -2.436 -19.897 1.00 90.75 195 TYR A O 1
ATOM 1502 N N . ASP A 1 196 ? 13.691 -4.608 -19.500 1.00 90.31 196 ASP A N 1
ATOM 1503 C CA . ASP A 1 196 ? 15.150 -4.498 -19.491 1.00 90.31 196 ASP A CA 1
ATOM 1504 C C . ASP A 1 196 ? 15.753 -5.202 -20.721 1.00 90.31 196 ASP A C 1
ATOM 1506 O O . ASP A 1 19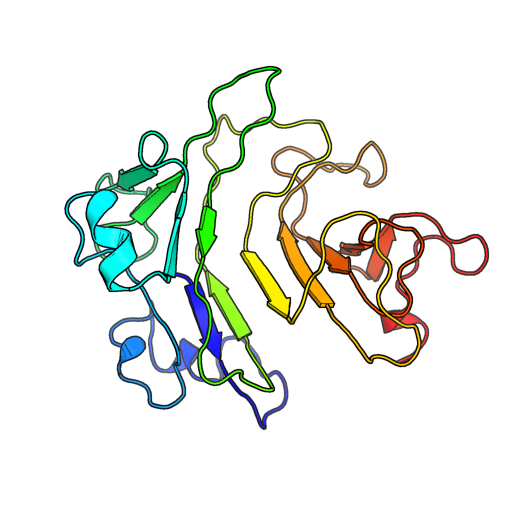6 ? 15.323 -6.291 -21.093 1.00 90.31 196 ASP A O 1
ATOM 1510 N N . ASN A 1 197 ? 16.774 -4.615 -21.350 1.00 91.62 197 ASN A N 1
ATOM 1511 C CA . ASN A 1 197 ? 17.367 -5.167 -22.579 1.00 91.62 197 ASN A CA 1
ATOM 1512 C C . ASN A 1 197 ? 18.146 -6.478 -22.382 1.00 91.62 197 ASN A C 1
ATOM 1514 O O . ASN A 1 197 ? 18.421 -7.167 -23.361 1.00 91.62 197 ASN A O 1
ATOM 1518 N N . THR A 1 198 ? 18.503 -6.820 -21.147 1.00 88.62 198 THR A N 1
ATOM 1519 C CA . THR A 1 198 ? 19.300 -8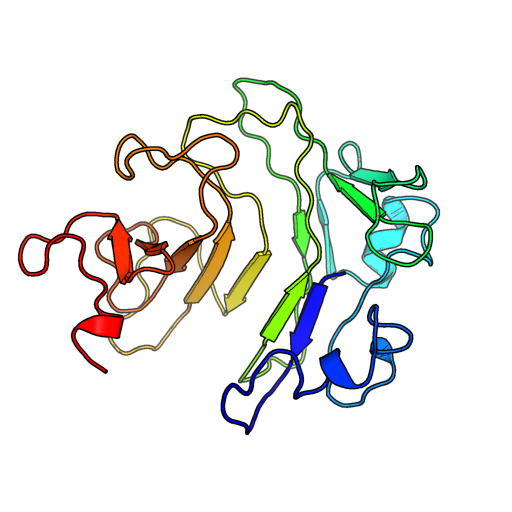.001 -20.800 1.00 88.62 198 THR A CA 1
ATOM 1520 C C . THR A 1 198 ? 18.415 -9.150 -20.332 1.00 88.62 198 THR A C 1
ATOM 1522 O O . THR A 1 198 ? 18.601 -10.286 -20.759 1.00 88.62 198 THR A O 1
ATOM 1525 N N . ILE A 1 199 ? 17.445 -8.861 -19.459 1.00 88.56 199 ILE A N 1
ATOM 1526 C CA . ILE A 1 199 ? 16.598 -9.881 -18.810 1.00 88.56 199 ILE A CA 1
ATOM 1527 C C . ILE A 1 199 ? 15.125 -9.824 -19.233 1.00 88.56 199 ILE A C 1
ATOM 1529 O O . ILE A 1 199 ? 14.311 -10.632 -18.780 1.00 88.56 199 ILE A O 1
ATOM 1533 N N . GLY A 1 200 ? 14.760 -8.886 -20.106 1.00 90.81 200 GLY A N 1
ATOM 1534 C CA . GLY A 1 200 ? 13.393 -8.675 -20.559 1.00 90.81 200 GLY A CA 1
ATOM 1535 C C . GLY A 1 200 ? 12.461 -8.257 -19.424 1.00 90.81 200 GLY A C 1
ATOM 1536 O O . GLY A 1 200 ? 12.788 -7.409 -18.593 1.00 90.81 200 GLY A O 1
ATOM 1537 N N . ASN A 1 201 ? 11.279 -8.868 -19.364 1.00 90.94 201 ASN A N 1
ATOM 1538 C CA . ASN A 1 201 ? 10.326 -8.672 -18.269 1.00 90.94 201 ASN A CA 1
ATOM 1539 C C . ASN A 1 201 ? 10.503 -9.677 -17.119 1.00 90.94 201 ASN A C 1
ATOM 1541 O O . ASN A 1 201 ? 9.639 -9.748 -16.255 1.00 90.94 201 ASN A O 1
ATOM 1545 N N . ASN A 1 202 ? 11.591 -10.451 -17.073 1.00 88.00 202 ASN A N 1
ATOM 1546 C CA . ASN A 1 202 ? 11.830 -11.362 -15.953 1.00 88.00 202 ASN A CA 1
ATOM 1547 C C . ASN A 1 202 ? 12.272 -10.581 -14.718 1.00 88.00 202 ASN A C 1
ATOM 1549 O O . ASN A 1 202 ? 13.160 -9.739 -14.821 1.00 88.00 202 ASN A O 1
ATOM 1553 N N . GLY A 1 203 ? 11.684 -10.856 -13.558 1.00 81.62 203 GLY A N 1
ATOM 1554 C CA . GLY A 1 203 ? 12.039 -10.206 -12.304 1.00 81.62 203 GLY A CA 1
ATOM 1555 C C . GLY A 1 203 ? 13.429 -10.580 -11.814 1.00 81.62 203 GLY A C 1
ATOM 1556 O O . GLY A 1 203 ? 13.815 -11.746 -11.784 1.00 81.62 203 GLY A O 1
ATOM 1557 N N . GLU A 1 204 ? 14.182 -9.574 -11.377 1.00 74.69 204 GLU A N 1
ATOM 1558 C CA . GLU A 1 204 ? 15.542 -9.763 -10.866 1.00 74.69 204 GLU A CA 1
ATOM 1559 C C . GLU A 1 204 ? 15.580 -10.591 -9.575 1.00 74.69 204 GLU A C 1
ATOM 1561 O O . GLU A 1 204 ? 16.565 -11.279 -9.330 1.00 74.69 204 GLU A O 1
ATOM 1566 N N . TRP A 1 205 ? 14.494 -10.602 -8.792 1.00 64.44 205 TRP A N 1
ATOM 1567 C CA . TRP A 1 205 ? 14.365 -11.450 -7.599 1.00 64.44 205 TRP A CA 1
ATOM 1568 C C . TRP A 1 205 ? 14.148 -12.937 -7.922 1.00 64.44 205 TRP A C 1
ATOM 1570 O O . TRP A 1 205 ? 14.275 -13.772 -7.034 1.00 64.44 205 TRP A O 1
ATOM 1580 N N . LEU A 1 206 ? 13.814 -13.276 -9.176 1.00 51.56 206 LEU A N 1
ATOM 1581 C CA . LEU A 1 206 ? 13.834 -14.654 -9.684 1.00 51.56 206 LEU A CA 1
ATOM 1582 C C . LEU A 1 206 ? 15.150 -14.981 -10.403 1.00 51.56 206 LEU A C 1
ATOM 1584 O O . LEU A 1 206 ? 15.501 -16.152 -10.522 1.00 51.56 206 LEU A O 1
ATOM 1588 N N . ALA A 1 207 ? 15.870 -13.965 -10.888 1.00 46.34 207 ALA A N 1
ATOM 1589 C CA . ALA A 1 207 ? 17.139 -14.129 -11.596 1.00 46.34 207 ALA A CA 1
ATOM 1590 C C . ALA A 1 207 ? 18.357 -14.235 -10.656 1.00 46.34 207 ALA A C 1
ATOM 1592 O O . ALA A 1 207 ? 19.382 -14.784 -11.058 1.00 46.34 207 ALA A O 1
ATOM 1593 N N . TYR A 1 208 ? 18.245 -13.734 -9.420 1.00 49.94 208 TYR A N 1
ATOM 1594 C CA . TYR A 1 208 ? 19.294 -13.770 -8.396 1.00 49.94 208 TYR A CA 1
ATOM 1595 C C . TYR A 1 208 ? 18.703 -14.111 -7.009 1.00 49.94 208 TYR A C 1
ATOM 1597 O O . TYR A 1 208 ? 18.587 -13.207 -6.177 1.00 49.94 208 TYR A O 1
ATOM 1605 N N . PRO A 1 209 ? 18.267 -15.367 -6.778 1.00 43.41 209 PRO A N 1
ATOM 1606 C CA . PRO A 1 209 ? 17.816 -15.828 -5.462 1.00 43.41 209 PRO A CA 1
ATOM 1607 C C . PRO A 1 209 ? 18.927 -15.800 -4.402 1.00 43.41 209 PRO A C 1
ATOM 1609 O O . PRO A 1 209 ? 20.116 -15.959 -4.770 1.00 43.41 209 PRO A O 1
#